Protein AF-A0A3N4HQG4-F1 (afdb_monomer_lite)

Secondary structure (DSSP, 8-state):
----SSTTTTTTS-TTEEPPPGGGSPPGGGEEE--TTT--HHHHHHHHHH--TTEEEEEEEPP-TTS-TTSPPEEEEEETTS-EEEEEEEEETTS-EEEEEEEEE-TTS-B---EE-TTHHHHHHHHHHHHHHTT-SS--PPPPHHHHHHHH--GGGGGG---HHHHHHHHHHHHHTT----SSHHHHHHHHHHHHHHHHTT-EEETTEEE---

Structure (mmCIF, N/CA/C/O backbone):
data_AF-A0A3N4HQG4-F1
#
_entry.id   AF-A0A3N4HQG4-F1
#
loop_
_atom_site.group_PDB
_atom_site.id
_atom_site.type_symbol
_atom_site.label_atom_id
_atom_site.label_alt_id
_atom_site.label_comp_id
_atom_site.label_asym_id
_atom_site.label_entity_id
_atom_site.label_seq_id
_atom_site.pdbx_PDB_ins_code
_atom_site.Cartn_x
_atom_site.Cartn_y
_atom_site.Cartn_z
_atom_site.occupancy
_atom_site.B_iso_or_equiv
_atom_site.auth_seq_id
_atom_site.auth_comp_id
_atom_site.auth_asym_id
_atom_site.auth_atom_id
_atom_site.pdbx_PDB_model_num
ATOM 1 N N . MET A 1 1 ? 11.099 -8.411 31.142 1.00 33.91 1 MET A N 1
ATOM 2 C CA . MET A 1 1 ? 10.292 -9.590 30.760 1.00 33.91 1 MET A CA 1
ATOM 3 C C . MET A 1 1 ? 8.883 -9.115 30.451 1.00 33.91 1 MET A C 1
ATOM 5 O O . MET A 1 1 ? 8.276 -8.556 31.363 1.00 33.91 1 MET A O 1
ATOM 9 N N . PRO A 1 2 ? 8.377 -9.220 29.211 1.00 40.19 2 PRO A N 1
ATOM 10 C CA . PRO A 1 2 ? 7.023 -8.777 28.919 1.00 40.19 2 PRO A CA 1
ATOM 11 C C . PRO A 1 2 ? 6.036 -9.780 29.520 1.00 40.19 2 PRO A C 1
ATOM 13 O O . PRO A 1 2 ? 6.127 -10.983 29.291 1.00 40.19 2 PRO A O 1
ATOM 16 N N . ARG A 1 3 ? 5.145 -9.266 30.370 1.00 39.56 3 ARG A N 1
ATOM 17 C CA . ARG A 1 3 ? 4.086 -10.018 31.040 1.00 39.56 3 ARG A CA 1
ATOM 18 C C . ARG A 1 3 ? 2.907 -10.140 30.079 1.00 39.56 3 ARG A C 1
ATOM 20 O O . ARG A 1 3 ? 2.220 -9.158 29.823 1.00 39.56 3 ARG A O 1
ATOM 27 N N . PHE A 1 4 ? 2.700 -11.346 29.574 1.00 45.28 4 PHE A N 1
ATOM 28 C CA . PHE A 1 4 ? 1.526 -11.758 28.820 1.00 45.28 4 PHE A CA 1
ATOM 29 C C . PHE A 1 4 ? 0.319 -11.818 29.758 1.00 45.28 4 PHE A C 1
ATOM 31 O O . PHE A 1 4 ? 0.213 -12.753 30.548 1.00 45.28 4 PHE A O 1
ATOM 38 N N . ARG A 1 5 ? -0.559 -10.810 29.742 1.00 42.09 5 ARG A N 1
ATOM 39 C CA . ARG A 1 5 ? -1.801 -10.864 30.532 1.00 42.09 5 ARG A CA 1
ATOM 40 C C . ARG A 1 5 ? -3.044 -11.265 29.731 1.00 42.09 5 ARG A C 1
ATOM 42 O O . ARG A 1 5 ? -4.003 -11.660 30.369 1.00 42.09 5 ARG A O 1
ATOM 49 N N . ASP A 1 6 ? -2.965 -11.346 28.396 1.00 52.81 6 ASP A N 1
ATOM 50 C CA . ASP A 1 6 ? -4.102 -11.715 27.523 1.00 52.81 6 ASP A CA 1
ATOM 51 C C . ASP A 1 6 ? -3.758 -12.793 26.473 1.00 52.81 6 ASP A C 1
ATOM 53 O O . ASP A 1 6 ? -4.271 -12.795 25.354 1.00 52.81 6 ASP A O 1
ATOM 57 N N . GLN A 1 7 ? -2.863 -13.729 26.812 1.00 56.09 7 GLN A N 1
ATOM 58 C CA . GLN A 1 7 ? -2.441 -14.798 25.890 1.00 56.09 7 GLN A CA 1
ATOM 59 C C . GLN A 1 7 ? -3.572 -15.770 25.516 1.00 56.09 7 GLN A C 1
ATOM 61 O O . GLN A 1 7 ? -3.536 -16.346 24.436 1.00 56.09 7 GLN A O 1
ATOM 66 N N . HIS A 1 8 ? -4.584 -15.956 26.372 1.00 66.00 8 HIS A N 1
ATOM 67 C CA . HIS A 1 8 ? -5.648 -16.928 26.100 1.00 66.00 8 HIS A CA 1
ATOM 68 C C . HIS A 1 8 ? -6.576 -16.491 24.959 1.00 66.00 8 HIS A C 1
ATOM 70 O O . HIS A 1 8 ? -6.890 -17.311 24.097 1.00 66.00 8 HIS A O 1
ATOM 76 N N . LEU A 1 9 ? -6.957 -15.208 24.913 1.00 75.94 9 LEU A N 1
ATOM 77 C CA . LEU A 1 9 ? -7.868 -14.664 23.894 1.00 75.94 9 LEU A CA 1
ATOM 78 C C . LEU A 1 9 ? -7.256 -14.646 22.489 1.00 75.94 9 LEU A C 1
ATOM 80 O O . LEU A 1 9 ? -7.988 -14.680 21.510 1.00 75.94 9 LEU A O 1
ATOM 84 N N . ASN A 1 10 ? -5.927 -14.607 22.398 1.00 83.31 10 ASN A N 1
ATOM 85 C CA . ASN A 1 10 ? -5.191 -14.511 21.137 1.00 83.31 10 ASN A CA 1
ATOM 86 C C . ASN A 1 10 ? -4.311 -15.746 20.885 1.00 83.31 10 ASN A C 1
ATOM 88 O O . ASN A 1 10 ? -3.333 -15.671 20.148 1.00 83.31 10 ASN A O 1
ATOM 92 N N . SER A 1 11 ? -4.627 -16.877 21.525 1.00 83.50 11 SER A N 1
ATOM 93 C CA . SER A 1 11 ? -3.825 -18.108 21.446 1.00 83.50 11 SER A CA 1
ATOM 94 C C . SER A 1 11 ? -3.840 -18.774 20.065 1.00 83.50 11 SER A C 1
ATOM 96 O O . SER A 1 11 ? -2.987 -19.612 19.785 1.00 83.50 11 SER A O 1
ATOM 98 N N . HIS A 1 12 ? -4.790 -18.398 19.204 1.00 85.06 12 HIS A N 1
ATOM 99 C CA . HIS A 1 12 ? -4.871 -18.820 17.804 1.00 85.06 12 HIS A CA 1
ATOM 100 C C . HIS A 1 12 ? -3.918 -18.061 16.874 1.00 85.06 12 HIS A C 1
ATOM 102 O O . HIS A 1 12 ? -3.717 -18.512 15.751 1.00 85.06 12 HIS A O 1
ATOM 108 N N . LEU A 1 13 ? -3.359 -16.927 17.308 1.00 87.50 13 LEU A N 1
ATOM 109 C CA . LEU A 1 13 ? -2.439 -16.133 16.494 1.00 87.50 13 LEU A CA 1
ATOM 110 C C . LEU A 1 13 ? -1.007 -16.687 16.552 1.00 87.50 13 LEU A C 1
ATOM 112 O O . LEU A 1 13 ? -0.617 -17.282 17.564 1.00 87.50 13 LEU A O 1
ATOM 116 N N . PRO A 1 14 ? -0.188 -16.452 15.509 1.00 86.56 14 PRO A N 1
ATOM 117 C CA . PRO A 1 14 ? 1.220 -16.822 15.525 1.00 86.56 14 PRO A CA 1
ATOM 118 C C . PRO A 1 14 ? 1.957 -16.242 16.749 1.00 86.56 14 PRO A C 1
ATOM 120 O O . PRO A 1 14 ? 1.825 -15.052 17.057 1.00 86.56 14 PRO A O 1
ATOM 123 N N . PRO A 1 15 ? 2.741 -17.065 17.472 1.00 86.06 15 PRO A N 1
ATOM 124 C CA . PRO A 1 15 ? 3.343 -16.674 18.749 1.00 86.06 15 PRO A CA 1
ATOM 125 C C . PRO A 1 15 ? 4.475 -15.648 18.606 1.00 86.06 15 PRO A C 1
ATOM 127 O O . PRO A 1 15 ? 4.915 -15.072 19.600 1.00 86.06 15 PRO A O 1
ATOM 130 N N . ASP A 1 16 ? 4.974 -15.447 17.390 1.00 89.06 16 ASP A N 1
ATOM 131 C CA . ASP A 1 16 ? 6.045 -14.522 17.049 1.00 89.06 16 ASP A CA 1
ATOM 132 C C . ASP A 1 16 ? 5.543 -13.116 16.689 1.00 89.06 16 ASP A C 1
ATOM 134 O O . ASP A 1 16 ? 6.368 -12.235 16.447 1.00 89.06 16 ASP A O 1
ATOM 138 N N . LEU A 1 17 ? 4.230 -12.865 16.687 1.00 88.81 17 LEU A N 1
ATOM 139 C CA . LEU A 1 17 ? 3.679 -11.527 16.469 1.00 88.81 17 LEU A CA 1
ATOM 140 C C . LEU A 1 17 ? 3.878 -10.619 17.687 1.00 88.81 17 LEU A C 1
ATOM 142 O O . LEU A 1 17 ? 3.572 -10.969 18.830 1.00 88.81 17 LEU A O 1
ATOM 146 N N . ILE A 1 18 ? 4.319 -9.389 17.430 1.00 89.50 18 ILE A N 1
ATOM 147 C CA . ILE A 1 18 ? 4.347 -8.316 18.421 1.00 89.50 18 ILE A CA 1
ATOM 148 C C . ILE A 1 18 ? 2.969 -7.652 18.428 1.00 89.50 18 ILE A C 1
ATOM 150 O O . ILE A 1 18 ? 2.661 -6.805 17.592 1.00 89.50 18 ILE A O 1
ATOM 154 N N . LEU A 1 19 ? 2.125 -8.049 19.380 1.00 89.75 19 LEU A N 1
ATOM 155 C CA . LEU A 1 19 ? 0.787 -7.482 19.546 1.00 89.75 19 LEU A CA 1
ATOM 156 C C . LEU A 1 19 ? 0.823 -6.142 20.303 1.00 89.75 19 LEU A C 1
ATOM 158 O O . LEU A 1 19 ? 1.629 -5.975 21.230 1.00 89.75 19 LEU A O 1
ATOM 162 N N . PRO A 1 20 ? -0.076 -5.194 19.976 1.00 88.31 20 PRO A N 1
ATOM 163 C CA . PRO A 1 20 ? -0.276 -4.024 20.813 1.00 88.31 20 PRO A CA 1
ATOM 164 C C . PRO A 1 20 ? -0.817 -4.454 22.179 1.00 88.31 20 PRO A C 1
ATOM 166 O O . PRO A 1 20 ? -1.664 -5.337 22.301 1.00 88.31 20 PRO A O 1
ATOM 169 N N . THR A 1 21 ? -0.337 -3.795 23.226 1.00 84.44 21 THR A N 1
ATOM 170 C CA . THR A 1 21 ? -0.870 -3.959 24.582 1.00 84.44 21 THR A CA 1
ATOM 171 C C . THR A 1 21 ? -1.896 -2.871 24.865 1.00 84.44 21 THR A C 1
ATOM 173 O O . THR A 1 21 ? -1.597 -1.701 24.622 1.00 84.44 21 THR A O 1
ATOM 176 N N . ASP A 1 22 ? -3.029 -3.213 25.479 1.00 82.75 22 ASP A N 1
ATOM 177 C CA . ASP A 1 22 ? -4.108 -2.268 25.809 1.00 82.75 22 ASP A CA 1
ATOM 178 C C . ASP A 1 22 ? -3.630 -1.023 26.569 1.00 82.75 22 ASP A C 1
ATOM 180 O O . ASP A 1 22 ? -4.029 0.094 26.254 1.00 82.75 22 ASP A O 1
ATOM 184 N N . ALA A 1 23 ? -2.692 -1.188 27.509 1.00 81.25 23 ALA A N 1
ATOM 185 C CA . ALA A 1 2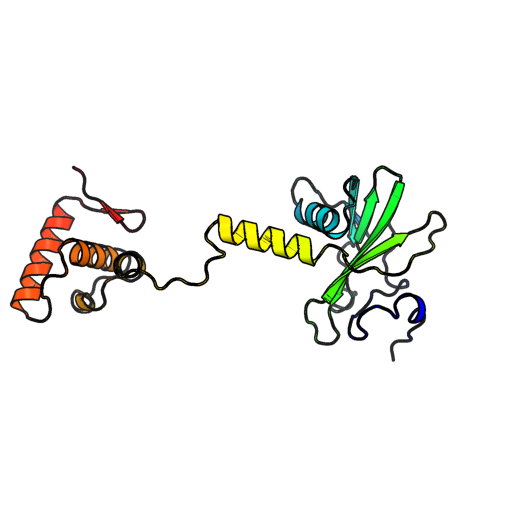3 ? -2.110 -0.087 28.287 1.00 81.25 23 ALA A CA 1
ATOM 186 C C . ALA A 1 23 ? -1.376 0.968 27.442 1.00 81.25 23 ALA A C 1
ATOM 188 O O . ALA A 1 23 ? -1.049 2.045 27.940 1.00 81.25 23 ALA A O 1
ATOM 189 N N . LYS A 1 24 ? -1.066 0.644 26.188 1.00 81.75 24 LYS A N 1
ATOM 190 C CA . LYS A 1 24 ? -0.355 1.527 25.275 1.00 81.75 24 LYS A CA 1
ATOM 191 C C . LYS A 1 24 ? -1.189 1.959 24.079 1.00 81.75 24 LYS A C 1
ATOM 193 O O . LYS A 1 24 ? -0.681 2.695 23.235 1.00 81.75 24 LYS A O 1
ATOM 198 N N . ILE A 1 25 ? -2.449 1.540 23.999 1.00 86.06 25 ILE A N 1
ATOM 199 C CA . ILE A 1 25 ? -3.386 2.087 23.025 1.00 86.06 25 ILE A CA 1
ATOM 200 C C . ILE A 1 25 ? -3.718 3.516 23.470 1.00 86.06 25 ILE A C 1
ATOM 202 O O . ILE A 1 25 ? -4.103 3.721 24.625 1.00 86.06 25 ILE A O 1
ATOM 206 N N . PRO A 1 26 ? -3.510 4.525 22.608 1.00 85.06 26 PRO A N 1
ATOM 207 C CA . PRO A 1 26 ? -3.704 5.908 23.004 1.00 85.06 26 PRO A CA 1
ATOM 208 C C . PRO A 1 26 ? -5.181 6.201 23.315 1.00 85.06 26 PRO A C 1
ATOM 210 O O . PRO A 1 26 ? -6.073 5.534 22.786 1.00 85.06 26 PRO A O 1
ATOM 213 N N . PRO A 1 27 ? -5.475 7.213 24.150 1.00 87.19 27 PRO A N 1
ATOM 214 C CA . PRO A 1 27 ? -6.837 7.711 24.316 1.00 87.19 27 PRO A CA 1
ATOM 215 C C . PRO A 1 27 ? -7.335 8.385 23.028 1.00 87.19 27 PRO A C 1
ATOM 217 O O . PRO A 1 27 ? -6.534 8.872 22.231 1.00 87.19 27 PRO A O 1
ATOM 220 N N . LEU A 1 28 ? -8.659 8.504 22.862 1.00 87.06 28 LEU A N 1
ATOM 221 C CA . LEU A 1 28 ? -9.297 9.105 21.674 1.00 87.06 28 LEU A CA 1
ATOM 222 C C . LEU A 1 28 ? -8.761 10.499 21.304 1.00 87.06 28 LEU A C 1
ATOM 224 O O . LEU A 1 28 ? -8.665 10.837 20.129 1.00 87.06 28 LEU A O 1
ATOM 228 N N . THR A 1 29 ? -8.358 11.303 22.291 1.00 89.38 29 THR A N 1
ATOM 229 C CA . THR A 1 29 ? -7.796 12.650 22.080 1.00 89.38 29 THR A CA 1
ATOM 230 C C . THR A 1 29 ? -6.442 12.657 21.370 1.00 89.38 29 THR A C 1
ATOM 232 O O . THR A 1 29 ? -5.993 13.706 20.916 1.00 89.38 29 THR A O 1
ATOM 235 N N . GLN A 1 30 ? -5.781 11.503 21.277 1.00 92.00 30 GLN A N 1
ATOM 236 C CA . GLN A 1 30 ? -4.496 11.321 20.605 1.00 92.00 30 GLN A CA 1
ATOM 237 C C . GLN A 1 30 ? -4.646 10.667 19.230 1.00 92.00 30 GLN A C 1
ATOM 239 O O . GLN A 1 30 ? -3.684 10.117 18.698 1.00 92.00 30 GLN A O 1
ATOM 244 N N . TYR A 1 31 ? -5.835 10.745 18.642 1.00 95.00 31 TYR A N 1
ATOM 245 C CA . TYR A 1 31 ? -6.079 10.324 17.275 1.00 95.00 31 TYR A CA 1
ATOM 246 C C . TYR A 1 31 ? -6.345 11.512 16.357 1.00 95.00 31 TYR A C 1
ATOM 248 O O . TYR A 1 31 ? -6.828 12.565 16.772 1.00 95.00 31 TYR A O 1
ATOM 256 N N . ARG A 1 32 ? -6.059 11.312 15.072 1.00 94.94 32 ARG A N 1
ATOM 257 C CA . ARG A 1 32 ? -6.438 12.209 13.983 1.00 94.94 32 ARG A CA 1
ATOM 258 C C . ARG A 1 32 ? -7.255 11.454 12.946 1.00 94.94 32 ARG A C 1
ATOM 260 O O . ARG A 1 32 ? -6.949 10.306 12.629 1.00 94.94 32 ARG A O 1
ATOM 267 N N . THR A 1 33 ? -8.244 12.117 12.366 1.00 95.44 33 THR A N 1
ATOM 268 C CA . THR A 1 33 ? -8.997 11.563 11.241 1.00 95.44 33 THR A CA 1
ATOM 269 C C . THR A 1 33 ? -8.115 11.471 10.001 1.00 95.44 33 THR A C 1
ATOM 271 O O . THR A 1 33 ? -7.476 12.451 9.611 1.00 95.44 33 THR A O 1
ATOM 274 N N . LEU A 1 34 ? -8.077 10.297 9.371 1.00 92.94 34 LEU A N 1
ATOM 275 C CA . LEU A 1 34 ? -7.478 10.132 8.053 1.00 92.94 34 LEU A CA 1
ATOM 276 C C . LEU A 1 34 ? -8.402 10.724 6.989 1.00 92.94 34 LEU A C 1
ATOM 278 O O . LEU A 1 34 ? -9.605 10.466 6.974 1.00 92.94 34 LEU A O 1
ATOM 282 N N . ASN A 1 35 ? -7.832 11.505 6.071 1.00 91.94 35 ASN A N 1
ATOM 283 C CA . ASN A 1 35 ? -8.567 11.980 4.908 1.00 91.94 35 ASN A CA 1
ATOM 284 C C . ASN A 1 35 ? -8.629 10.863 3.855 1.00 91.94 35 ASN A C 1
ATOM 286 O O . ASN A 1 35 ? -7.691 10.672 3.079 1.00 91.94 35 ASN A O 1
ATOM 290 N N . LEU A 1 36 ? -9.754 10.148 3.838 1.00 88.25 36 LEU A N 1
ATOM 291 C CA . LEU A 1 36 ? -9.988 9.002 2.955 1.00 88.25 36 LEU A CA 1
ATOM 292 C C . LEU A 1 36 ? -10.202 9.397 1.486 1.00 88.25 36 LEU A C 1
ATOM 294 O O . LEU A 1 36 ? -10.135 8.535 0.620 1.00 88.25 36 LEU A O 1
ATOM 298 N N . GLN A 1 37 ? -10.427 10.682 1.184 1.00 87.25 37 GLN A N 1
ATOM 299 C CA . GLN A 1 37 ? -10.484 11.160 -0.203 1.00 87.25 37 GLN A CA 1
ATOM 300 C C . GLN A 1 37 ? -9.083 11.246 -0.814 1.00 87.25 37 GLN A C 1
ATOM 302 O O . GLN A 1 37 ? -8.889 10.910 -1.976 1.00 87.25 37 GLN A O 1
ATOM 307 N N . THR A 1 38 ? -8.102 11.691 -0.026 1.00 86.75 38 THR A N 1
ATOM 308 C CA . THR A 1 38 ? -6.706 11.832 -0.473 1.00 86.75 38 THR A CA 1
ATOM 309 C C . THR A 1 38 ? -5.862 10.587 -0.220 1.00 86.75 38 THR A C 1
ATOM 311 O O . THR A 1 38 ? -4.795 10.451 -0.805 1.00 86.75 38 THR A O 1
ATOM 314 N N . ASN A 1 39 ? -6.303 9.705 0.678 1.00 85.81 39 ASN A N 1
ATOM 315 C CA . ASN A 1 39 ? -5.622 8.458 1.008 1.00 85.81 39 ASN A CA 1
ATOM 316 C C . ASN A 1 39 ? -6.657 7.330 1.189 1.00 85.81 39 ASN A C 1
ATOM 318 O O . ASN A 1 39 ? -7.021 7.008 2.325 1.00 85.81 39 ASN A O 1
ATOM 322 N N . PRO A 1 40 ? -7.190 6.781 0.082 1.00 87.38 40 PRO A N 1
ATOM 323 C CA . PRO A 1 40 ? -8.237 5.765 0.127 1.00 87.38 40 PRO A CA 1
ATOM 324 C C . PRO A 1 40 ? -7.710 4.370 0.486 1.00 87.38 40 PRO A C 1
ATOM 326 O O . PRO A 1 40 ? -8.502 3.516 0.884 1.00 87.38 40 PRO A O 1
ATOM 329 N N . ASP A 1 41 ? -6.400 4.129 0.365 1.00 86.69 41 ASP A N 1
ATOM 330 C CA . ASP A 1 41 ? -5.818 2.787 0.463 1.00 86.69 41 ASP A CA 1
ATOM 331 C C . ASP A 1 41 ? -6.113 2.080 1.796 1.00 86.69 41 ASP A C 1
ATOM 333 O O . ASP A 1 41 ? -6.560 0.936 1.742 1.00 86.69 41 ASP A O 1
ATOM 337 N N . PRO A 1 42 ? -5.984 2.716 2.984 1.00 88.12 42 PRO A N 1
ATOM 338 C CA . PRO A 1 42 ? -6.311 2.054 4.245 1.00 88.12 42 PRO A CA 1
ATOM 339 C C . PRO A 1 42 ? -7.765 1.589 4.302 1.00 88.12 42 PRO A C 1
ATOM 341 O O . PRO A 1 42 ? -8.041 0.487 4.767 1.00 88.12 42 PRO A O 1
ATOM 344 N N . LYS A 1 43 ? -8.696 2.412 3.800 1.00 92.38 43 LYS A N 1
ATOM 345 C CA . LYS A 1 43 ? -10.118 2.065 3.765 1.00 92.38 43 LYS A CA 1
ATOM 346 C C . LYS A 1 43 ? -10.362 0.890 2.823 1.00 92.38 43 LYS A C 1
ATOM 348 O O . LYS A 1 43 ? -10.935 -0.098 3.268 1.00 92.38 43 LYS A O 1
ATOM 353 N N . ARG A 1 44 ? -9.873 0.971 1.579 1.00 90.31 44 ARG A N 1
ATOM 354 C CA . ARG A 1 44 ? -10.015 -0.108 0.587 1.00 90.31 44 ARG A CA 1
ATOM 355 C C . ARG A 1 44 ? -9.480 -1.429 1.135 1.00 90.31 44 ARG A C 1
ATOM 357 O O . ARG A 1 44 ? -10.142 -2.450 1.026 1.00 90.31 44 ARG A O 1
ATOM 364 N N . PHE A 1 45 ? -8.304 -1.392 1.753 1.00 88.44 45 PHE A N 1
ATOM 365 C CA . PHE A 1 45 ? -7.641 -2.581 2.272 1.00 88.44 45 PHE A CA 1
ATOM 366 C C . PHE A 1 45 ? -8.440 -3.258 3.397 1.00 88.44 45 PHE A C 1
ATOM 368 O O . PHE A 1 45 ? -8.619 -4.472 3.389 1.00 88.44 45 PHE A O 1
ATOM 375 N N . ILE A 1 46 ? -8.977 -2.480 4.344 1.00 91.69 46 ILE A N 1
ATOM 376 C CA . ILE A 1 46 ? -9.820 -3.018 5.424 1.00 91.69 46 ILE A CA 1
ATOM 377 C C . ILE A 1 46 ? -11.154 -3.547 4.872 1.00 91.69 46 ILE A C 1
ATOM 379 O O . ILE A 1 46 ? -11.606 -4.618 5.283 1.00 91.69 46 ILE A O 1
ATOM 383 N N . GLU A 1 47 ? -11.777 -2.818 3.940 1.00 92.50 47 GLU A N 1
ATOM 384 C CA . GLU A 1 47 ? -13.010 -3.243 3.264 1.00 92.50 47 GLU A CA 1
ATOM 385 C C . GLU A 1 47 ? -12.820 -4.584 2.551 1.00 92.50 47 GLU A C 1
ATOM 387 O O . GLU A 1 47 ? -13.661 -5.467 2.681 1.00 92.50 47 GLU A O 1
ATOM 392 N N . GLU A 1 48 ? -11.703 -4.777 1.852 1.00 89.50 48 GLU A N 1
ATOM 393 C CA . GLU A 1 48 ? -11.418 -6.019 1.131 1.00 89.50 48 GLU A CA 1
ATOM 394 C C . GLU A 1 48 ? -11.065 -7.180 2.070 1.00 89.50 48 GLU A C 1
ATOM 396 O O . GLU A 1 48 ? -11.557 -8.287 1.871 1.00 89.50 48 GLU A O 1
ATOM 401 N N . LEU A 1 49 ? -10.272 -6.949 3.122 1.00 89.94 49 LEU A N 1
ATOM 402 C CA . LEU A 1 49 ? -9.842 -8.028 4.019 1.00 89.94 49 LEU A CA 1
ATOM 403 C C . LEU A 1 49 ? -10.932 -8.547 4.962 1.00 89.94 49 LEU A C 1
ATOM 405 O O . LEU A 1 49 ? -10.893 -9.727 5.318 1.00 89.94 49 LEU A O 1
ATOM 409 N N . TRP A 1 50 ? -11.869 -7.693 5.389 1.00 93.06 50 TRP A N 1
ATOM 410 C CA . TRP A 1 50 ? -12.912 -8.048 6.366 1.00 93.06 50 TRP A CA 1
ATOM 411 C C . TRP A 1 50 ? -14.347 -7.822 5.873 1.00 93.06 50 TRP A C 1
ATOM 413 O O . TRP A 1 50 ? -15.286 -8.088 6.621 1.00 93.06 50 TRP A O 1
ATOM 423 N N . HIS A 1 51 ? -14.551 -7.343 4.642 1.00 91.44 51 HIS A N 1
ATOM 424 C CA . HIS A 1 51 ? -15.876 -7.032 4.077 1.00 91.44 51 HIS A CA 1
ATOM 425 C C . HIS A 1 51 ? -16.700 -6.016 4.892 1.00 91.44 51 HIS A C 1
ATOM 427 O O . HIS A 1 51 ? -17.933 -6.004 4.843 1.00 91.44 51 HIS A O 1
ATOM 433 N N . ILE A 1 52 ? -16.028 -5.113 5.611 1.00 91.88 52 ILE A N 1
ATOM 434 C CA . ILE A 1 52 ? -16.661 -4.030 6.377 1.00 91.88 52 ILE A CA 1
ATOM 435 C C . ILE A 1 52 ? -16.869 -2.832 5.450 1.00 91.88 52 ILE A C 1
ATOM 437 O O . ILE A 1 52 ? -16.107 -1.878 5.481 1.00 91.88 52 ILE A O 1
ATOM 441 N N . ASN A 1 53 ? -17.891 -2.891 4.598 1.00 92.31 53 ASN A N 1
ATOM 442 C CA . ASN A 1 53 ? -18.108 -1.918 3.512 1.00 92.31 53 ASN A CA 1
ATOM 443 C C . ASN A 1 53 ? -18.756 -0.588 3.946 1.00 92.31 53 ASN A C 1
ATOM 445 O O . ASN A 1 53 ? -19.087 0.256 3.113 1.00 92.31 53 ASN A O 1
ATOM 449 N N . ASP A 1 54 ? -18.996 -0.399 5.242 1.00 94.31 54 ASP A N 1
ATOM 450 C CA . ASP A 1 54 ? -19.713 0.753 5.785 1.00 94.31 54 ASP A CA 1
ATOM 451 C C . ASP A 1 54 ? -18.819 1.658 6.655 1.00 94.31 54 ASP A C 1
ATOM 453 O O . ASP A 1 54 ? -19.296 2.392 7.527 1.00 94.31 54 ASP A O 1
ATOM 457 N N . ILE A 1 55 ? -17.505 1.643 6.396 1.00 95.44 55 ILE A N 1
ATOM 458 C CA . ILE A 1 55 ? -16.526 2.499 7.078 1.00 95.44 55 ILE A CA 1
ATOM 459 C C . ILE A 1 55 ? -16.802 3.971 6.765 1.00 95.44 55 ILE A C 1
ATOM 461 O O . ILE A 1 55 ? -16.704 4.430 5.619 1.00 95.44 55 ILE A O 1
ATOM 465 N N . THR A 1 56 ? -17.072 4.735 7.822 1.00 94.44 56 THR A N 1
ATOM 466 C CA . THR A 1 56 ? -17.294 6.185 7.758 1.00 94.44 56 THR A CA 1
ATOM 467 C C . THR A 1 56 ? -16.022 6.963 8.059 1.00 94.44 56 THR A C 1
ATOM 469 O O . THR A 1 56 ? -15.732 7.953 7.393 1.00 94.44 56 THR A O 1
ATOM 472 N N . THR A 1 57 ? -15.252 6.515 9.053 1.00 95.50 57 THR A N 1
ATOM 473 C CA . THR A 1 57 ? -14.072 7.227 9.547 1.00 95.50 57 THR A CA 1
ATOM 474 C C . THR A 1 57 ? -12.993 6.234 9.945 1.00 95.50 57 THR A C 1
ATOM 476 O O . THR A 1 57 ? -13.283 5.236 10.602 1.00 95.50 57 THR A O 1
ATOM 479 N N . ILE A 1 58 ? -11.744 6.546 9.599 1.00 96.38 58 ILE A N 1
ATOM 480 C CA . ILE A 1 58 ? -10.565 5.882 10.157 1.00 96.38 58 ILE A CA 1
ATOM 481 C C . ILE A 1 58 ? -9.760 6.927 10.918 1.00 96.38 58 ILE A C 1
ATOM 483 O O . ILE A 1 58 ? -9.424 7.988 10.386 1.00 96.38 58 ILE A O 1
ATOM 487 N N . LEU A 1 59 ? -9.459 6.625 12.171 1.00 96.06 59 LEU A N 1
ATOM 488 C CA . LEU A 1 59 ? -8.642 7.436 13.047 1.00 96.06 59 LEU A CA 1
ATOM 489 C C . LEU A 1 59 ? -7.256 6.801 13.167 1.00 96.06 59 LEU A C 1
ATOM 491 O O . LEU A 1 59 ? -7.123 5.650 13.577 1.00 96.06 59 LEU A O 1
ATOM 495 N N . ALA A 1 60 ? -6.219 7.566 12.844 1.00 93.88 60 ALA A N 1
ATOM 496 C CA . ALA A 1 60 ? -4.831 7.165 13.037 1.00 93.88 60 ALA A CA 1
ATOM 497 C C . ALA A 1 60 ? -4.270 7.773 14.327 1.00 93.88 60 ALA A C 1
ATOM 499 O O . ALA A 1 60 ? -4.575 8.935 14.624 1.00 93.88 60 ALA A O 1
ATOM 500 N N . PRO A 1 61 ? -3.425 7.047 15.076 1.00 92.50 61 PRO A N 1
ATOM 501 C CA . PRO A 1 61 ? -2.770 7.613 16.243 1.00 92.50 61 PRO A CA 1
ATOM 502 C C . PRO A 1 61 ? -1.853 8.769 15.817 1.00 92.50 61 PRO A C 1
ATOM 504 O O . PRO A 1 61 ? -1.210 8.744 14.763 1.00 92.50 61 PRO A O 1
ATOM 507 N N . ILE A 1 62 ? -1.809 9.826 16.625 1.00 90.62 62 ILE A N 1
ATOM 508 C CA . ILE A 1 62 ? -0.885 10.940 16.421 1.00 90.62 62 ILE A CA 1
ATOM 509 C C . ILE A 1 62 ? 0.532 10.433 16.734 1.00 90.62 62 ILE A C 1
ATOM 511 O O . ILE A 1 62 ? 0.745 9.888 17.821 1.00 90.62 62 ILE A O 1
ATOM 515 N N . PRO A 1 63 ? 1.516 10.619 15.831 1.00 82.19 63 PRO A N 1
ATOM 516 C CA . PRO A 1 63 ? 2.869 10.117 16.040 1.00 82.19 63 PRO A CA 1
ATOM 517 C C . PRO A 1 63 ? 3.468 10.597 17.367 1.00 82.19 63 PRO A C 1
ATOM 519 O O . PRO A 1 63 ? 3.623 11.798 17.601 1.00 82.19 63 PRO A O 1
ATOM 522 N N . ASN A 1 64 ? 3.849 9.653 18.228 1.00 77.88 64 ASN A N 1
ATOM 523 C CA . ASN A 1 64 ? 4.489 9.935 19.508 1.00 77.88 64 ASN A CA 1
ATOM 524 C C . ASN A 1 64 ? 5.951 9.476 19.476 1.00 77.88 64 ASN A C 1
ATOM 526 O O . ASN A 1 64 ? 6.236 8.283 19.449 1.00 77.88 64 ASN A O 1
ATOM 530 N N . ARG A 1 65 ? 6.891 10.427 19.565 1.00 71.38 65 ARG A N 1
ATOM 531 C CA . ARG A 1 65 ? 8.345 10.160 19.546 1.00 71.38 65 ARG A CA 1
ATOM 532 C C . ARG A 1 65 ? 8.841 9.262 20.690 1.00 71.38 65 ARG A C 1
ATOM 534 O O . ARG A 1 65 ? 9.987 8.833 20.654 1.00 71.38 65 ARG A O 1
ATOM 541 N N . ARG A 1 66 ? 8.025 9.024 21.723 1.00 73.81 66 ARG A N 1
ATOM 542 C CA . ARG A 1 66 ? 8.364 8.161 22.867 1.00 73.81 66 ARG A CA 1
ATOM 543 C C . ARG A 1 66 ? 7.888 6.715 22.712 1.00 73.81 66 ARG A C 1
ATOM 545 O O . ARG A 1 66 ? 8.173 5.908 23.594 1.00 73.81 66 ARG A O 1
ATOM 552 N N . ARG A 1 67 ? 7.138 6.387 21.655 1.00 71.62 67 ARG A N 1
ATOM 553 C CA . ARG A 1 67 ? 6.673 5.015 21.415 1.00 71.62 67 ARG A CA 1
ATOM 554 C C . ARG A 1 67 ? 7.832 4.149 20.921 1.00 71.62 67 ARG A C 1
ATOM 556 O O . ARG A 1 67 ? 8.722 4.633 20.225 1.00 71.62 67 ARG A O 1
ATOM 563 N N . SER A 1 68 ? 7.833 2.877 21.313 1.00 76.88 68 SER A N 1
ATOM 564 C CA . SER A 1 68 ? 8.802 1.909 20.793 1.00 76.88 68 SER A CA 1
ATOM 565 C C . SER A 1 68 ? 8.591 1.757 19.284 1.00 76.88 68 SER A C 1
ATOM 567 O O . SER A 1 68 ? 7.442 1.590 18.880 1.00 76.88 68 SER A O 1
ATOM 569 N N . PRO A 1 69 ? 9.649 1.754 18.453 1.00 73.00 69 PRO A N 1
ATOM 570 C CA . PRO A 1 69 ? 9.505 1.578 17.003 1.00 73.00 69 PRO A CA 1
ATOM 571 C C . PRO A 1 69 ? 8.928 0.206 16.623 1.00 73.00 69 PRO A C 1
ATOM 573 O O . PRO A 1 69 ? 8.430 0.028 15.521 1.00 73.00 69 PRO A O 1
ATOM 576 N N . TYR A 1 70 ? 8.998 -0.760 17.538 1.00 76.62 70 TYR A N 1
ATOM 577 C CA . TYR A 1 70 ? 8.501 -2.124 17.347 1.00 76.62 70 TYR A CA 1
ATOM 578 C C . TYR A 1 70 ? 7.057 -2.312 17.801 1.00 76.62 70 TYR A C 1
ATOM 580 O O . TYR A 1 70 ? 6.514 -3.403 17.691 1.00 76.62 70 TYR A O 1
ATOM 588 N N . GLU A 1 71 ? 6.465 -1.290 18.411 1.00 81.44 71 GLU A N 1
ATOM 589 C CA . GLU A 1 71 ? 5.102 -1.379 18.897 1.00 81.44 71 GLU A CA 1
ATOM 590 C C . GLU A 1 71 ? 4.145 -0.965 17.786 1.00 81.44 71 GLU A C 1
ATOM 592 O O . GLU A 1 71 ? 4.246 0.166 17.304 1.00 81.44 71 GLU A O 1
ATOM 597 N N . PRO A 1 72 ? 3.235 -1.855 17.372 1.00 88.56 72 PRO A N 1
ATOM 598 C CA . PRO A 1 72 ? 2.394 -1.571 16.232 1.00 88.56 72 PRO A CA 1
ATOM 599 C C . PRO A 1 72 ? 1.373 -0.486 16.581 1.00 88.56 72 PRO A C 1
ATOM 601 O O . PRO A 1 72 ? 0.833 -0.412 17.692 1.00 88.56 72 PRO A O 1
ATOM 604 N N . ASP A 1 73 ? 1.108 0.377 15.607 1.00 90.81 73 ASP A N 1
ATOM 605 C CA . ASP A 1 73 ? 0.075 1.390 15.733 1.00 90.81 73 ASP A CA 1
ATOM 606 C C . ASP A 1 73 ? -1.311 0.742 15.682 1.00 90.81 73 ASP A C 1
ATOM 608 O O . ASP A 1 73 ? -1.565 -0.176 14.900 1.00 90.81 73 ASP A O 1
ATOM 612 N N . VAL A 1 74 ? -2.214 1.243 16.524 1.00 93.75 74 VAL A N 1
ATOM 613 C CA . VAL A 1 74 ? -3.620 0.837 16.543 1.00 93.75 74 VAL A CA 1
ATOM 614 C C . VAL A 1 74 ? -4.437 1.989 15.992 1.00 93.75 74 VAL A C 1
ATOM 616 O O . VAL A 1 74 ? -4.347 3.108 16.492 1.00 93.75 74 VAL A O 1
ATOM 619 N N . TYR A 1 75 ? -5.198 1.706 14.948 1.00 95.00 75 TYR A N 1
ATOM 620 C CA . TYR A 1 75 ? -6.137 2.601 14.294 1.00 95.00 75 TYR A CA 1
ATOM 621 C C . TYR A 1 75 ? -7.538 2.307 14.818 1.00 95.00 75 TYR A C 1
ATOM 623 O O . TYR A 1 75 ? -7.842 1.162 15.147 1.00 95.00 75 TYR A O 1
ATOM 631 N N . LEU A 1 76 ? -8.400 3.319 14.849 1.00 95.88 76 LEU A N 1
ATOM 632 C CA . LEU A 1 76 ? -9.818 3.123 15.145 1.00 95.88 76 LEU A CA 1
ATOM 633 C C . LEU A 1 76 ? -10.634 3.282 13.876 1.00 95.88 76 LEU A C 1
ATOM 635 O O . LEU A 1 76 ? -10.418 4.207 13.096 1.00 95.88 76 LEU A O 1
ATOM 639 N N . ILE A 1 77 ? -11.589 2.390 13.684 1.00 96.75 77 ILE A N 1
ATOM 640 C CA . ILE A 1 77 ? -12.483 2.379 12.537 1.00 96.75 77 ILE A CA 1
ATOM 641 C C . ILE A 1 77 ? -13.895 2.556 13.066 1.00 96.75 77 ILE A C 1
ATOM 643 O O . ILE A 1 77 ? -14.350 1.779 13.903 1.00 96.75 77 ILE A O 1
ATOM 647 N N . HIS A 1 78 ? -14.594 3.563 12.557 1.00 95.94 78 HIS A N 1
ATOM 648 C CA . HIS A 1 78 ? -16.000 3.785 12.858 1.00 95.94 78 HIS A CA 1
ATOM 649 C C . HIS A 1 78 ? -16.855 3.469 11.640 1.00 95.94 78 HIS A C 1
ATOM 651 O O . HIS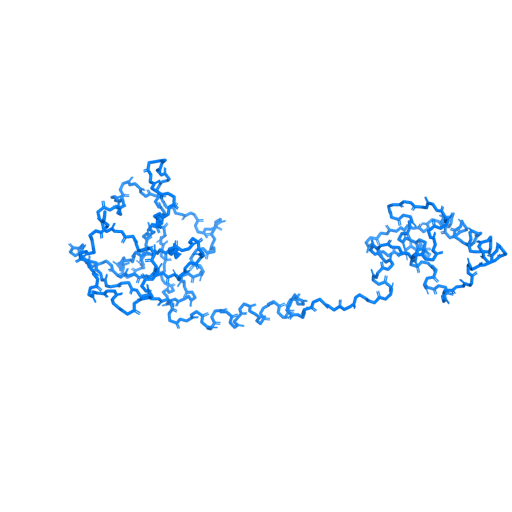 A 1 78 ? -16.613 3.959 10.531 1.00 95.94 78 HIS A O 1
ATOM 657 N N . THR A 1 79 ? -17.891 2.682 11.874 1.00 95.88 79 THR A N 1
ATOM 658 C CA . THR A 1 79 ? -18.845 2.242 10.856 1.00 95.88 79 THR A CA 1
ATOM 659 C C . THR A 1 79 ? -20.158 3.009 10.945 1.00 95.88 79 THR A C 1
ATOM 661 O O . THR A 1 79 ? -20.444 3.685 11.939 1.00 95.88 79 THR A O 1
ATOM 664 N N . SER A 1 80 ? -20.974 2.915 9.899 1.00 94.75 80 SER A N 1
ATOM 665 C CA . SER A 1 80 ? -22.286 3.565 9.846 1.00 94.75 80 SER A CA 1
ATOM 666 C C . SER A 1 80 ? -23.265 2.992 10.879 1.00 94.75 80 SER A C 1
ATOM 668 O O . SER A 1 80 ? -24.110 3.718 11.410 1.00 94.75 80 SER A O 1
ATOM 670 N N . HIS A 1 81 ? -23.088 1.720 11.248 1.00 91.75 81 HIS A N 1
ATOM 671 C CA . HIS A 1 81 ? -23.873 1.023 12.267 1.00 91.75 81 HIS A CA 1
ATOM 672 C C . HIS A 1 81 ? -23.441 1.319 13.712 1.00 91.75 81 HIS A C 1
ATOM 674 O O . HIS A 1 81 ? -23.940 0.690 14.642 1.00 91.75 81 HIS A O 1
ATOM 680 N N . ARG A 1 82 ? -22.564 2.311 13.925 1.00 89.19 82 ARG A N 1
ATOM 681 C CA . ARG A 1 82 ? -21.996 2.685 15.235 1.00 89.19 82 ARG A CA 1
ATOM 682 C C . ARG A 1 82 ? -21.121 1.603 15.876 1.00 89.19 82 ARG A C 1
ATOM 684 O O . ARG A 1 82 ? -20.795 1.719 17.055 1.00 89.19 82 ARG A O 1
ATOM 691 N N . THR A 1 83 ? -20.686 0.606 15.110 1.00 94.69 83 THR A N 1
ATOM 692 C CA . THR A 1 83 ? -19.662 -0.344 15.553 1.00 94.69 83 THR A CA 1
ATOM 693 C C . THR A 1 83 ? -18.288 0.304 15.440 1.00 94.69 83 THR A C 1
ATOM 695 O O . THR A 1 83 ? -17.991 0.989 14.450 1.00 94.69 83 THR A O 1
ATOM 698 N N . THR A 1 84 ? -17.458 0.093 16.460 1.00 95.88 84 THR A N 1
ATOM 699 C CA . THR A 1 84 ? -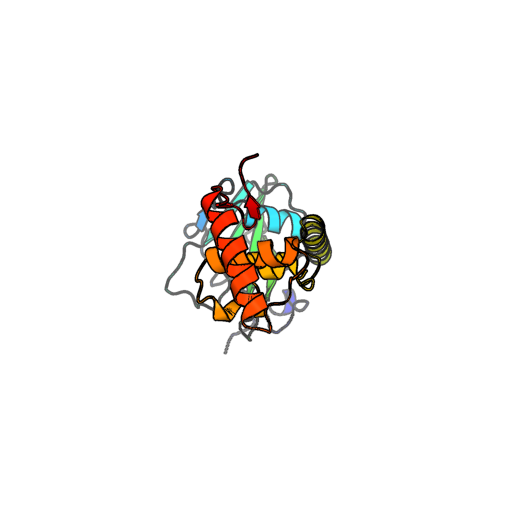16.067 0.545 16.479 1.00 95.88 84 THR A CA 1
ATOM 700 C C . THR A 1 84 ? -15.148 -0.659 16.432 1.00 95.88 84 THR A C 1
ATOM 702 O O . THR A 1 84 ? -15.311 -1.596 17.208 1.00 95.88 84 THR A O 1
ATOM 705 N N . TYR A 1 85 ? -14.161 -0.608 15.546 1.00 96.69 85 TYR A N 1
ATOM 706 C CA . TYR A 1 85 ? -13.103 -1.603 15.484 1.00 96.69 85 TYR A CA 1
ATOM 707 C C . TYR A 1 85 ? -11.754 -0.966 15.787 1.00 96.69 85 TYR A C 1
ATOM 709 O O . TYR A 1 85 ? -11.506 0.191 15.445 1.00 96.69 85 TYR A O 1
ATOM 717 N N . GLU A 1 86 ? -10.874 -1.742 16.398 1.00 96.00 86 GLU A N 1
ATOM 718 C CA . GLU A 1 86 ? -9.445 -1.472 16.430 1.00 96.00 86 GLU A CA 1
ATOM 719 C C . GLU A 1 86 ? -8.771 -2.287 15.329 1.00 96.00 86 GLU A C 1
ATOM 721 O O . GLU A 1 86 ? -9.047 -3.475 15.176 1.00 96.00 86 GLU A O 1
ATOM 726 N N . TYR A 1 87 ? -7.882 -1.649 14.574 1.00 95.44 87 TYR A N 1
ATOM 727 C CA . TYR A 1 87 ? -7.109 -2.260 13.496 1.00 95.44 87 TYR A CA 1
ATOM 728 C C . TYR A 1 87 ? -5.621 -2.035 13.715 1.00 95.44 87 TYR A C 1
ATOM 730 O O . TYR A 1 87 ? -5.214 -0.957 14.147 1.00 95.44 87 TYR A O 1
ATOM 738 N N . THR A 1 88 ? -4.793 -3.021 13.395 1.00 93.06 88 THR A N 1
ATOM 739 C CA . THR A 1 88 ? -3.342 -2.893 13.510 1.00 93.06 88 THR A CA 1
ATOM 740 C C . THR A 1 88 ? -2.611 -3.719 12.455 1.00 93.06 88 THR A C 1
ATOM 742 O O . THR A 1 88 ? -3.095 -4.761 12.013 1.00 93.06 88 THR A O 1
ATOM 745 N N . CYS A 1 89 ? -1.431 -3.244 12.060 1.00 90.38 89 CYS A N 1
ATOM 746 C CA . CYS A 1 89 ? -0.483 -3.995 11.243 1.00 90.38 89 CYS A CA 1
ATOM 747 C C . CYS A 1 89 ? 0.666 -4.419 12.154 1.00 90.38 89 CYS A C 1
ATOM 749 O O . CYS A 1 89 ? 1.474 -3.579 12.562 1.00 90.38 89 CYS A O 1
ATOM 751 N N . CYS A 1 90 ? 0.715 -5.699 12.508 1.00 88.81 90 CYS A N 1
ATOM 752 C CA . CYS A 1 90 ? 1.740 -6.204 13.409 1.00 88.81 90 CYS A CA 1
ATOM 753 C C . CYS A 1 90 ? 3.068 -6.429 12.686 1.00 88.81 90 CYS A C 1
ATOM 755 O O . CYS A 1 90 ? 3.131 -6.575 11.467 1.00 88.81 90 CYS A O 1
ATOM 757 N N . THR A 1 91 ? 4.139 -6.491 13.467 1.00 88.94 91 THR A N 1
ATOM 758 C CA . THR A 1 91 ? 5.447 -6.994 13.043 1.00 88.94 91 THR A CA 1
ATOM 759 C C . THR A 1 91 ? 5.754 -8.273 13.803 1.00 88.94 91 THR A C 1
ATOM 761 O O . THR A 1 91 ? 5.211 -8.517 14.884 1.00 88.94 91 THR A O 1
ATOM 764 N N . THR A 1 92 ? 6.610 -9.112 13.238 1.00 88.56 92 THR A N 1
ATOM 765 C CA . THR A 1 92 ? 7.119 -10.295 13.935 1.00 88.56 92 THR A CA 1
ATOM 766 C C . THR A 1 92 ? 8.262 -9.915 14.880 1.00 88.56 92 THR A C 1
ATOM 768 O O . THR A 1 92 ? 8.830 -8.821 14.811 1.00 88.56 92 THR A O 1
ATOM 771 N N . THR A 1 93 ? 8.662 -10.834 15.758 1.00 87.12 93 THR A N 1
ATOM 772 C CA . THR A 1 93 ? 9.860 -10.674 16.602 1.00 87.12 93 THR A CA 1
ATOM 773 C C . THR A 1 93 ? 11.161 -10.513 15.806 1.00 87.12 93 THR A C 1
ATOM 775 O O . THR A 1 93 ? 12.109 -9.920 16.323 1.00 87.12 93 THR A O 1
ATOM 778 N N . SER A 1 94 ? 11.188 -10.968 14.549 1.00 87.69 94 SER A N 1
ATOM 779 C CA . SER A 1 94 ? 12.286 -10.762 13.593 1.00 87.69 94 SER A CA 1
ATOM 780 C C . SER A 1 94 ? 12.233 -9.406 12.882 1.00 87.69 94 SER A C 1
ATOM 782 O O . SER A 1 94 ? 13.135 -9.094 12.111 1.00 87.69 94 SER A O 1
ATOM 784 N N . LEU A 1 95 ? 11.219 -8.581 13.173 1.00 82.38 95 LEU A N 1
ATOM 785 C CA . LEU A 1 95 ? 10.935 -7.291 12.530 1.00 82.38 95 LEU A CA 1
ATOM 786 C C . LEU A 1 95 ? 10.482 -7.386 11.069 1.00 82.38 95 LEU A C 1
ATOM 788 O O . LEU A 1 95 ? 10.452 -6.373 10.370 1.00 82.38 95 LEU A O 1
ATOM 792 N N . ASP A 1 96 ? 10.074 -8.573 10.630 1.00 85.81 96 ASP A N 1
ATOM 793 C CA . ASP A 1 96 ? 9.407 -8.745 9.346 1.00 85.81 96 ASP A CA 1
ATOM 794 C C . ASP A 1 96 ? 7.952 -8.243 9.426 1.00 85.81 96 ASP A C 1
ATOM 796 O O . ASP A 1 96 ? 7.352 -8.247 10.514 1.00 85.81 96 ASP A O 1
ATOM 800 N N . PRO A 1 97 ? 7.353 -7.816 8.296 1.00 82.44 97 PRO A N 1
ATOM 801 C CA . PRO A 1 97 ? 5.927 -7.518 8.233 1.00 82.44 97 PRO A CA 1
ATOM 802 C C . PRO A 1 97 ? 5.097 -8.714 8.718 1.00 82.44 97 PRO A C 1
ATOM 804 O O . PRO A 1 97 ? 5.275 -9.835 8.245 1.00 82.44 97 PRO A O 1
ATOM 807 N N . GLY A 1 98 ? 4.216 -8.473 9.687 1.00 85.56 98 GLY A N 1
ATOM 808 C CA . GLY A 1 98 ? 3.296 -9.468 10.227 1.00 85.56 98 GLY A CA 1
ATOM 809 C C . GLY A 1 98 ? 1.917 -9.405 9.570 1.00 85.56 98 GLY A C 1
ATOM 810 O O . GLY A 1 98 ? 1.709 -8.732 8.561 1.00 85.56 98 GLY A O 1
ATOM 811 N N . THR A 1 99 ? 0.959 -10.114 10.168 1.00 88.12 99 THR A N 1
ATOM 812 C CA . THR A 1 99 ? -0.433 -10.131 9.701 1.00 88.12 99 THR A CA 1
ATOM 813 C C . THR A 1 99 ? -1.173 -8.845 10.084 1.00 88.12 99 THR A C 1
ATOM 815 O O . THR A 1 99 ? -0.812 -8.140 11.037 1.00 88.12 99 THR A O 1
ATOM 818 N N . HIS A 1 100 ? -2.240 -8.554 9.346 1.00 91.12 100 HIS A N 1
ATOM 819 C CA . HIS A 1 100 ? -3.157 -7.474 9.675 1.00 91.12 100 HIS A CA 1
ATOM 820 C C . HIS A 1 100 ? -4.247 -8.001 10.603 1.00 91.12 100 HIS A C 1
ATOM 822 O O . HIS A 1 100 ? -4.838 -9.050 10.346 1.00 91.12 100 HIS A O 1
ATOM 828 N N . LEU A 1 101 ? -4.516 -7.262 11.675 1.00 93.62 101 LEU A N 1
ATOM 829 C CA . LEU A 1 101 ? -5.428 -7.684 12.727 1.00 93.62 101 LEU A CA 1
ATOM 830 C C . LEU A 1 101 ? -6.538 -6.663 12.938 1.00 93.62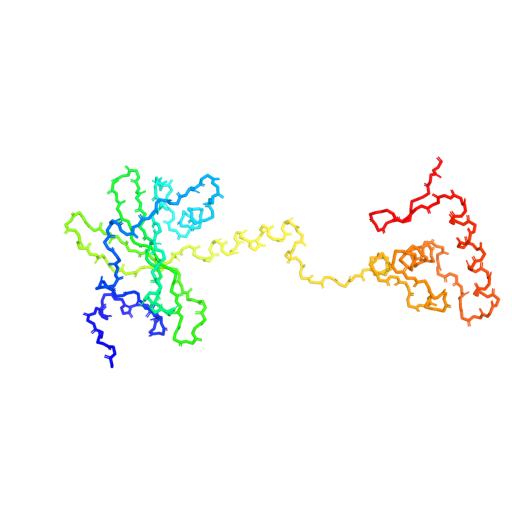 101 LEU A C 1
ATOM 832 O O . LEU A 1 101 ? -6.308 -5.453 12.911 1.00 93.62 101 LEU A O 1
ATOM 836 N N . LEU A 1 102 ? -7.730 -7.177 13.222 1.00 95.19 102 LEU A N 1
ATOM 837 C CA . LEU A 1 102 ? -8.910 -6.403 13.578 1.00 95.19 102 LEU A CA 1
ATOM 838 C C . LEU A 1 102 ? -9.561 -6.990 14.835 1.00 95.19 102 LEU A C 1
ATOM 840 O O . LEU A 1 102 ? -9.610 -8.210 14.997 1.00 95.19 102 LEU A O 1
ATOM 844 N N . ARG A 1 103 ? -10.091 -6.139 15.712 1.00 94.25 103 ARG A N 1
ATOM 845 C CA . ARG A 1 103 ? -10.995 -6.550 16.795 1.00 94.25 103 ARG A CA 1
ATOM 846 C C . ARG A 1 103 ? -12.111 -5.541 16.989 1.00 94.25 103 ARG A C 1
ATOM 848 O O . ARG A 1 103 ? -11.928 -4.353 16.735 1.00 94.25 103 ARG A O 1
ATOM 855 N N . GLU A 1 104 ? -13.255 -6.003 17.467 1.00 94.94 104 GLU A N 1
ATOM 856 C CA . GLU A 1 104 ? -14.359 -5.129 17.859 1.00 94.94 104 GLU A CA 1
ATOM 857 C C . GLU A 1 104 ? -14.100 -4.505 19.241 1.00 94.94 104 GLU A C 1
ATOM 859 O O . GLU A 1 104 ? -13.544 -5.149 20.138 1.00 94.94 104 GLU A O 1
ATOM 864 N N . VAL A 1 105 ? -14.512 -3.246 19.403 1.00 93.69 105 VAL A N 1
ATOM 865 C CA . VAL A 1 105 ? -14.607 -2.558 20.693 1.00 93.69 105 VAL A CA 1
ATOM 866 C C . VAL A 1 105 ? -16.083 -2.424 21.041 1.00 93.69 105 VAL A C 1
ATOM 868 O O . VAL A 1 105 ? -16.838 -1.738 20.345 1.00 93.69 105 VAL A O 1
ATOM 871 N N . LEU A 1 106 ? -16.483 -3.086 22.120 1.00 91.25 106 LEU A N 1
ATOM 872 C CA . LEU A 1 106 ? -17.856 -3.115 22.597 1.00 91.25 106 LEU A CA 1
ATOM 873 C C . LEU A 1 106 ? -18.272 -1.752 23.185 1.00 91.25 106 LEU A C 1
ATOM 875 O O . LEU A 1 106 ? -17.418 -0.940 23.557 1.00 91.25 106 LEU A O 1
ATOM 879 N N . PRO A 1 107 ? -19.585 -1.465 23.290 1.00 88.62 107 PRO A N 1
ATOM 880 C CA . PRO A 1 107 ? -20.076 -0.177 23.790 1.00 88.62 107 PRO A CA 1
ATOM 881 C C . PRO A 1 107 ? -19.649 0.174 25.224 1.00 88.62 107 PRO A C 1
ATOM 883 O O . PRO A 1 107 ? -19.602 1.351 25.577 1.00 88.62 107 PRO A O 1
ATOM 886 N N . ASP A 1 108 ? -19.355 -0.828 26.049 1.00 88.69 108 ASP A N 1
ATOM 887 C CA . ASP A 1 108 ? -18.828 -0.681 27.412 1.00 88.69 108 ASP A CA 1
ATOM 888 C C . ASP A 1 108 ? -17.306 -0.435 27.454 1.00 88.69 108 ASP A C 1
ATOM 890 O O . ASP A 1 108 ? -16.745 -0.172 28.519 1.00 88.69 108 ASP A O 1
ATOM 894 N N . GLY A 1 109 ? -16.646 -0.457 26.293 1.00 86.19 109 GLY A N 1
ATOM 895 C CA . GLY A 1 109 ? -15.206 -0.300 26.141 1.00 86.19 109 GLY A CA 1
ATOM 896 C C . GLY A 1 109 ? -14.422 -1.605 26.268 1.00 86.19 109 GLY A C 1
ATOM 897 O O . GLY A 1 109 ? -13.189 -1.562 26.181 1.00 86.19 109 GLY A O 1
ATOM 898 N N . GLU A 1 110 ? -15.090 -2.748 26.458 1.00 89.06 110 GLU A N 1
ATOM 899 C CA . GLU A 1 110 ? -14.438 -4.051 26.379 1.00 89.06 110 GLU A CA 1
ATOM 900 C C . GLU A 1 110 ? -13.933 -4.314 24.959 1.00 89.06 110 GLU A C 1
ATOM 902 O O . GLU A 1 110 ? -14.500 -3.867 23.959 1.00 89.06 110 GLU A O 1
ATOM 907 N N . ARG A 1 111 ? -12.814 -5.032 24.865 1.00 90.44 111 ARG A N 1
ATOM 908 C CA . ARG A 1 111 ? -12.145 -5.306 23.596 1.00 90.44 111 ARG A CA 1
ATOM 909 C C . ARG A 1 111 ? -12.192 -6.792 23.300 1.00 90.44 111 ARG A C 1
ATOM 911 O O . ARG A 1 111 ? -11.820 -7.603 24.145 1.00 90.44 111 ARG A O 1
ATOM 918 N N . GLY A 1 112 ? -12.614 -7.129 22.086 1.00 90.69 112 GLY A N 1
ATOM 919 C CA . GLY A 1 112 ? -12.627 -8.505 21.607 1.00 90.69 112 GLY A CA 1
ATOM 920 C C . GLY A 1 112 ? -11.227 -9.085 21.380 1.00 90.69 112 GLY A C 1
ATOM 921 O O . GLY A 1 112 ? -10.197 -8.423 21.546 1.00 90.69 112 GLY A O 1
ATOM 922 N N . ALA A 1 113 ? -11.196 -10.348 20.958 1.00 91.44 113 ALA A N 1
ATOM 923 C CA . ALA A 1 113 ? -9.980 -10.989 20.474 1.00 91.44 113 ALA A CA 1
ATOM 924 C C . ALA A 1 113 ? -9.550 -10.404 19.121 1.00 91.44 113 ALA A C 1
ATOM 926 O O . ALA A 1 113 ? -10.386 -9.992 18.314 1.00 91.44 113 ALA A O 1
ATOM 927 N N . TRP A 1 114 ? -8.244 -10.404 18.859 1.00 92.88 114 TRP A N 1
ATOM 928 C CA . TRP A 1 114 ? -7.708 -10.042 17.553 1.00 92.88 114 TRP A CA 1
ATOM 929 C C . TRP A 1 114 ? -7.988 -11.140 16.527 1.00 92.88 114 TRP A C 1
ATOM 931 O O . TRP A 1 114 ? -7.796 -12.329 16.788 1.00 92.88 114 TRP A O 1
ATOM 941 N N . THR A 1 115 ? -8.416 -10.731 15.339 1.00 92.00 115 THR A N 1
ATOM 942 C CA . THR A 1 115 ? -8.739 -11.618 14.219 1.00 92.00 115 THR A CA 1
ATOM 943 C C . THR A 1 115 ? -7.927 -11.228 12.993 1.00 92.00 115 THR A C 1
ATOM 945 O O . THR A 1 115 ? -7.809 -10.045 12.673 1.00 92.00 115 THR A O 1
ATOM 948 N N . GLU A 1 116 ? -7.348 -12.221 12.320 1.00 90.12 116 GLU A N 1
ATOM 949 C CA . GLU A 1 116 ? -6.694 -12.023 11.024 1.00 90.12 116 GLU A CA 1
ATOM 950 C C . GLU A 1 116 ? -7.733 -11.777 9.929 1.00 90.12 116 GLU A C 1
ATOM 952 O O . GLU A 1 116 ? -8.883 -12.201 10.060 1.00 90.12 116 GLU A O 1
ATOM 957 N N . GLY A 1 117 ? -7.330 -11.102 8.851 1.00 82.31 117 GLY A N 1
ATOM 958 C CA . GLY A 1 117 ? -8.173 -10.895 7.672 1.00 82.31 117 GLY A CA 1
ATOM 959 C C . GLY A 1 117 ? -8.556 -12.230 7.024 1.00 82.31 117 GLY A C 1
ATOM 960 O O . GLY A 1 117 ? -7.689 -12.855 6.407 1.00 82.31 117 GLY A O 1
ATOM 961 N N . PRO A 1 118 ? -9.822 -12.685 7.113 1.00 80.38 118 PRO A N 1
ATOM 962 C CA . PRO A 1 118 ? -10.217 -13.998 6.596 1.00 80.38 118 PRO A CA 1
ATOM 963 C C . PRO A 1 118 ? -10.096 -14.098 5.069 1.00 80.38 118 PRO A C 1
ATOM 965 O O . PRO A 1 118 ? -9.956 -15.197 4.536 1.00 80.38 118 PRO A O 1
ATOM 968 N N . PHE A 1 119 ? -10.107 -12.958 4.372 1.00 82.25 119 PHE A N 1
ATOM 969 C CA . PHE A 1 119 ? -10.109 -12.879 2.911 1.00 82.25 119 PHE A CA 1
ATOM 970 C C . PHE A 1 119 ? -8.745 -12.479 2.320 1.00 82.25 119 PHE A C 1
ATOM 972 O O . PHE A 1 119 ? -8.662 -12.070 1.163 1.00 82.25 119 PHE A O 1
ATOM 979 N N . LEU A 1 120 ? -7.644 -12.641 3.072 1.00 78.44 120 LEU A N 1
ATOM 980 C CA . LEU A 1 120 ? -6.292 -12.311 2.591 1.00 78.44 120 LEU A CA 1
ATOM 981 C C . LEU A 1 120 ? -5.949 -13.017 1.273 1.00 78.44 120 LEU A C 1
ATOM 983 O O . LEU A 1 120 ? -5.419 -12.399 0.351 1.00 78.44 120 LEU A O 1
ATOM 987 N N . LYS A 1 121 ? -6.291 -14.304 1.160 1.00 75.44 121 LYS A N 1
ATOM 988 C CA . LYS A 1 121 ? -6.048 -15.087 -0.056 1.00 75.44 121 LYS A CA 1
ATOM 989 C C . LYS A 1 121 ? -6.794 -14.513 -1.265 1.00 75.44 121 LYS A C 1
ATOM 991 O O . LYS A 1 121 ? -6.210 -14.388 -2.335 1.00 75.44 121 LYS A O 1
ATOM 996 N N . GLU A 1 122 ? -8.058 -14.147 -1.087 1.00 80.19 122 GLU A N 1
ATOM 997 C CA . GLU A 1 122 ? -8.903 -13.599 -2.153 1.00 80.19 122 GLU A CA 1
ATOM 998 C C . GLU A 1 122 ? -8.389 -12.230 -2.618 1.00 80.19 122 GLU A C 1
ATOM 1000 O O . GLU A 1 122 ? -8.308 -11.968 -3.819 1.00 80.19 122 GLU A O 1
ATOM 1005 N N . MET A 1 123 ? -7.963 -11.383 -1.675 1.00 80.81 123 MET A N 1
ATOM 1006 C CA . MET A 1 123 ? -7.328 -10.098 -1.970 1.00 80.81 123 MET A CA 1
ATOM 1007 C C . MET A 1 123 ? -6.023 -10.286 -2.761 1.00 80.81 123 MET A C 1
ATOM 1009 O O . MET A 1 123 ? -5.848 -9.659 -3.805 1.00 80.81 123 MET A O 1
ATOM 1013 N N . MET A 1 124 ? -5.145 -11.202 -2.334 1.00 77.31 124 MET A N 1
ATOM 1014 C CA . MET A 1 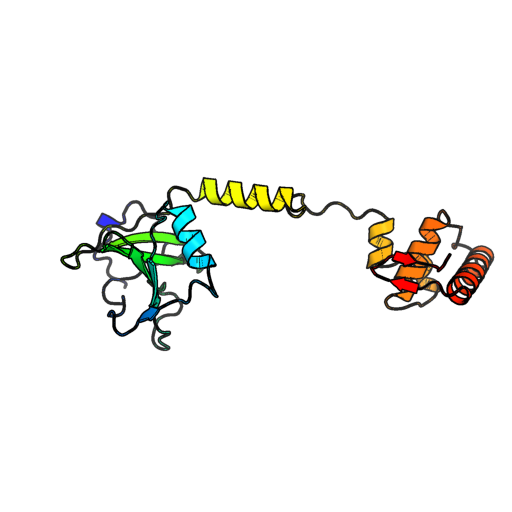124 ? -3.899 -11.508 -3.051 1.00 77.31 124 MET A CA 1
ATOM 1015 C C . MET A 1 124 ? -4.153 -12.046 -4.464 1.00 77.31 124 MET A C 1
ATOM 1017 O O . MET A 1 124 ? -3.466 -11.657 -5.406 1.00 77.31 124 MET A O 1
ATOM 1021 N N . GLU A 1 125 ? -5.140 -12.927 -4.642 1.00 82.38 125 GLU A N 1
ATOM 1022 C CA . GLU A 1 125 ? -5.515 -13.452 -5.960 1.00 82.38 125 GLU A CA 1
ATOM 1023 C C . GLU A 1 125 ? -6.060 -12.347 -6.877 1.00 82.38 125 GLU A C 1
ATOM 1025 O O . GLU A 1 125 ? -5.719 -12.299 -8.063 1.00 82.38 125 GLU A O 1
ATOM 1030 N N . LYS A 1 126 ? -6.861 -11.422 -6.334 1.00 82.38 126 LYS A N 1
ATOM 1031 C CA . LYS A 1 126 ? -7.381 -10.255 -7.057 1.00 82.38 126 LYS A CA 1
ATOM 1032 C C . LYS A 1 126 ? -6.259 -9.309 -7.491 1.00 82.38 126 LYS A C 1
ATOM 1034 O O . LYS A 1 126 ? -6.241 -8.897 -8.651 1.00 82.38 126 LYS A O 1
ATOM 1039 N N . GLU A 1 127 ? -5.322 -8.991 -6.600 1.00 79.25 127 GLU A N 1
ATOM 1040 C CA . GLU A 1 127 ? -4.158 -8.154 -6.919 1.00 79.25 127 GLU A CA 1
ATOM 1041 C C . GLU A 1 127 ? -3.242 -8.827 -7.945 1.00 79.25 127 GLU A C 1
ATOM 1043 O O . GLU A 1 127 ? -2.860 -8.202 -8.934 1.00 79.25 127 GLU A O 1
ATOM 1048 N N . ALA A 1 128 ? -2.946 -10.119 -7.775 1.00 78.62 128 ALA A N 1
ATOM 1049 C CA . ALA A 1 128 ? -2.147 -10.885 -8.727 1.00 78.62 128 ALA A CA 1
ATOM 1050 C C . ALA A 1 128 ? -2.791 -10.893 -10.118 1.00 78.62 128 ALA A C 1
ATOM 1052 O O . ALA A 1 128 ? -2.111 -10.661 -11.119 1.00 78.62 128 ALA A O 1
ATOM 1053 N N . LYS A 1 129 ? -4.112 -11.093 -10.191 1.00 83.62 129 LYS A N 1
ATOM 1054 C CA . LYS A 1 129 ? -4.856 -11.005 -11.449 1.00 83.62 129 LYS A CA 1
ATOM 1055 C C . LYS A 1 129 ? -4.764 -9.608 -12.064 1.00 83.62 129 LYS A C 1
ATOM 1057 O O . LYS A 1 129 ? -4.452 -9.503 -13.244 1.00 83.62 129 LYS A O 1
ATOM 1062 N N . ALA A 1 130 ? -4.967 -8.549 -11.280 1.00 80.06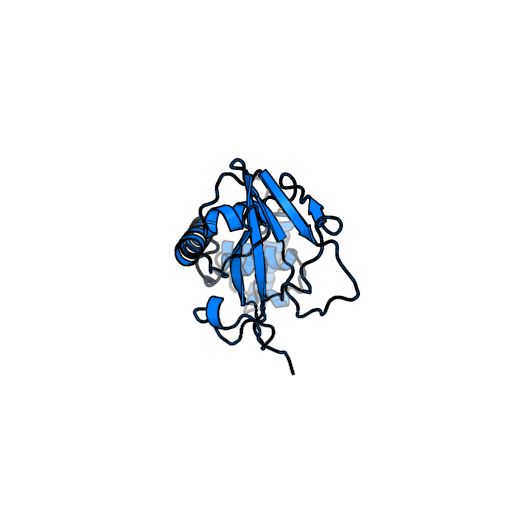 130 ALA A N 1
ATOM 1063 C CA . ALA A 1 130 ? -4.858 -7.175 -11.768 1.00 80.06 130 ALA A CA 1
ATOM 1064 C C . ALA A 1 130 ? -3.450 -6.860 -12.303 1.00 80.06 130 ALA A C 1
ATOM 1066 O O . ALA A 1 130 ? -3.315 -6.202 -13.333 1.00 80.06 130 ALA A O 1
ATOM 1067 N N . LEU A 1 131 ? -2.400 -7.371 -11.652 1.00 77.62 131 LEU A N 1
ATOM 1068 C CA . LEU A 1 131 ? -1.022 -7.248 -12.128 1.00 77.62 131 LEU A CA 1
ATOM 1069 C C . LEU A 1 131 ? -0.809 -7.992 -13.448 1.00 77.62 131 LEU A C 1
ATOM 1071 O O . LEU A 1 131 ? -0.182 -7.448 -14.356 1.00 77.62 131 LEU A O 1
ATOM 1075 N N . ILE A 1 132 ? -1.324 -9.218 -13.573 1.00 78.88 132 ILE A N 1
ATOM 1076 C CA . ILE A 1 132 ? -1.271 -9.994 -14.821 1.00 78.88 132 ILE A CA 1
ATOM 1077 C C . ILE A 1 132 ? -1.989 -9.241 -15.945 1.00 78.88 132 ILE A C 1
ATOM 1079 O O . ILE A 1 132 ? -1.398 -9.041 -17.005 1.00 78.88 132 ILE A O 1
ATOM 1083 N N . ASP A 1 133 ? -3.214 -8.777 -15.696 1.00 78.38 133 ASP A N 1
ATOM 1084 C CA . ASP A 1 133 ? -4.039 -8.052 -16.668 1.00 78.38 133 ASP A CA 1
ATOM 1085 C C . ASP A 1 133 ? -3.383 -6.725 -17.092 1.00 78.38 133 ASP A C 1
ATOM 1087 O O . ASP A 1 133 ? -3.457 -6.330 -18.255 1.00 78.38 133 ASP A O 1
ATOM 1091 N N . ALA A 1 134 ? -2.669 -6.063 -16.177 1.00 74.75 134 ALA A N 1
ATOM 1092 C CA . ALA A 1 134 ? -1.893 -4.855 -16.450 1.00 74.75 134 ALA A CA 1
ATOM 1093 C C . ALA A 1 134 ? -0.516 -5.127 -17.098 1.00 74.75 134 ALA A C 1
ATOM 1095 O O . ALA A 1 134 ? 0.252 -4.190 -17.314 1.00 74.75 134 ALA A O 1
ATOM 1096 N N . GLY A 1 135 ? -0.179 -6.386 -17.400 1.00 67.56 135 GLY A N 1
ATOM 1097 C CA . GLY A 1 135 ? 1.079 -6.784 -18.044 1.00 67.56 135 GLY A CA 1
ATOM 1098 C C . GLY A 1 135 ? 2.292 -6.876 -17.109 1.00 67.56 135 GLY A C 1
ATOM 1099 O O . GLY A 1 135 ? 3.377 -7.246 -17.554 1.00 67.56 135 GLY A O 1
ATOM 1100 N N . TRP A 1 136 ? 2.115 -6.600 -15.815 1.00 59.44 136 TRP A N 1
ATOM 1101 C CA . TRP A 1 136 ? 3.157 -6.674 -14.783 1.00 59.44 136 TRP A CA 1
ATOM 1102 C C . TRP A 1 136 ? 3.294 -8.072 -14.161 1.00 59.44 136 TRP A C 1
ATOM 1104 O O . TRP A 1 136 ? 4.321 -8.387 -13.568 1.00 59.44 136 TRP A O 1
ATOM 1114 N N . GLY A 1 137 ? 2.271 -8.922 -14.288 1.00 52.94 137 GLY A N 1
ATOM 1115 C CA . GLY A 1 137 ? 2.229 -10.266 -13.699 1.00 52.94 137 GLY A CA 1
ATOM 1116 C C . GLY A 1 137 ? 2.834 -11.373 -14.566 1.00 52.94 137 GLY A C 1
ATOM 1117 O O . GLY A 1 137 ? 2.962 -12.509 -14.113 1.00 52.94 137 GLY A O 1
ATOM 1118 N N . SER A 1 138 ? 3.250 -11.070 -15.798 1.00 56.03 138 SER A N 1
ATOM 1119 C CA . SER A 1 138 ? 4.185 -11.942 -16.506 1.00 56.03 138 SER A CA 1
ATOM 1120 C C . SER A 1 138 ? 5.592 -11.574 -16.054 1.00 56.03 138 SER A C 1
ATOM 1122 O O . SER A 1 138 ? 6.035 -10.466 -16.346 1.00 56.03 138 SER A O 1
ATOM 1124 N N . GLY A 1 139 ? 6.273 -12.469 -15.328 1.00 56.31 139 GLY A N 1
ATOM 1125 C CA . GLY A 1 139 ? 7.654 -12.251 -14.880 1.00 56.31 139 GLY A CA 1
ATOM 1126 C C . GLY A 1 139 ? 8.579 -11.803 -16.017 1.00 56.31 139 GLY A C 1
ATOM 1127 O O . GLY A 1 139 ? 8.223 -11.969 -17.182 1.00 56.31 139 GLY A O 1
ATOM 1128 N N . TYR A 1 140 ? 9.746 -11.238 -15.676 1.00 54.09 140 TYR A N 1
ATOM 1129 C CA . TYR A 1 140 ? 10.733 -10.685 -16.617 1.00 54.09 140 TYR A CA 1
ATOM 1130 C C . TYR A 1 140 ? 10.845 -11.525 -17.895 1.00 54.09 140 TYR A C 1
ATOM 1132 O O . TYR A 1 140 ? 11.531 -12.549 -17.929 1.00 54.09 140 TYR A O 1
ATOM 1140 N N . LYS A 1 141 ? 10.147 -11.106 -18.955 1.00 63.50 141 LYS A N 1
ATOM 1141 C CA . LYS A 1 141 ? 10.319 -11.727 -20.262 1.00 63.50 141 LYS A CA 1
ATOM 1142 C C . LYS A 1 141 ? 11.698 -11.309 -20.768 1.00 63.50 141 LYS A C 1
ATOM 1144 O O . LYS A 1 141 ? 12.079 -10.152 -20.563 1.00 63.50 141 LYS A O 1
ATOM 1149 N N . PRO A 1 142 ? 12.461 -12.216 -21.400 1.00 72.38 142 PRO A N 1
ATOM 1150 C CA . PRO A 1 142 ? 13.662 -11.813 -22.110 1.00 72.38 142 PRO A CA 1
ATOM 1151 C C . PRO A 1 142 ? 13.283 -10.700 -23.086 1.00 72.38 142 PRO A C 1
ATOM 1153 O O . PRO A 1 142 ? 12.347 -10.876 -23.867 1.00 72.38 142 PRO A O 1
ATOM 1156 N N . LEU A 1 143 ? 13.973 -9.561 -23.005 1.00 79.31 143 LEU A N 1
ATOM 1157 C CA . LEU A 1 143 ? 13.787 -8.488 -23.975 1.00 79.31 143 LEU A CA 1
ATOM 1158 C C . LEU A 1 143 ? 14.078 -9.048 -25.365 1.00 79.31 143 LEU A C 1
ATOM 1160 O O . LEU A 1 143 ? 15.079 -9.744 -25.567 1.00 79.31 143 LEU A O 1
ATOM 1164 N N . THR A 1 144 ? 13.214 -8.736 -26.323 1.00 87.56 144 THR A N 1
ATOM 1165 C CA . THR A 1 144 ? 13.540 -8.938 -27.731 1.00 87.56 144 THR A CA 1
ATOM 1166 C C . THR A 1 144 ? 14.780 -8.116 -28.082 1.00 87.56 144 THR A C 1
ATOM 1168 O O . THR A 1 144 ? 15.104 -7.124 -27.427 1.00 87.56 144 THR A O 1
ATOM 1171 N N . GLU A 1 145 ? 15.503 -8.506 -29.131 1.00 89.19 145 GLU A N 1
ATOM 1172 C CA . GLU A 1 145 ? 16.701 -7.762 -29.541 1.00 89.19 145 GLU A CA 1
ATOM 1173 C C . GLU A 1 145 ? 16.390 -6.300 -29.895 1.00 89.19 145 GLU A C 1
ATOM 1175 O O . GLU A 1 145 ? 17.220 -5.429 -29.640 1.00 89.19 145 GLU A O 1
ATOM 1180 N N . MET A 1 146 ? 15.188 -6.026 -30.421 1.00 90.00 146 MET A N 1
ATOM 1181 C CA . MET A 1 146 ? 14.716 -4.665 -30.677 1.00 90.00 146 MET A CA 1
ATOM 1182 C C . MET A 1 146 ? 14.543 -3.892 -29.367 1.00 90.00 146 MET A C 1
ATOM 1184 O O . MET A 1 146 ? 15.183 -2.863 -29.194 1.00 90.00 146 MET A O 1
ATOM 1188 N N . GLU A 1 147 ? 13.779 -4.422 -28.405 1.00 88.25 147 GLU A N 1
ATOM 1189 C CA . GLU A 1 147 ? 13.579 -3.778 -27.095 1.00 88.25 147 GLU A CA 1
ATOM 1190 C C . GLU A 1 147 ? 14.907 -3.575 -26.349 1.00 88.25 147 GLU A C 1
ATOM 1192 O O . GLU A 1 147 ? 15.116 -2.569 -25.670 1.00 88.25 147 GLU A O 1
ATOM 1197 N N . HIS A 1 148 ? 15.848 -4.511 -26.495 1.00 89.25 148 HIS A N 1
ATOM 1198 C CA . HIS A 1 148 ? 17.183 -4.353 -25.936 1.00 89.25 148 HIS A CA 1
ATOM 1199 C C . HIS A 1 148 ? 17.945 -3.197 -26.602 1.00 89.25 148 HIS A C 1
ATOM 1201 O O . HIS A 1 148 ? 18.579 -2.408 -25.901 1.00 89.25 148 HIS A O 1
ATOM 1207 N N . ALA A 1 149 ? 17.890 -3.057 -27.930 1.00 90.25 149 ALA A N 1
ATOM 1208 C CA . ALA A 1 149 ? 18.525 -1.941 -28.632 1.00 90.25 149 ALA A CA 1
ATOM 1209 C C . ALA A 1 149 ? 17.866 -0.589 -28.317 1.00 90.25 149 ALA A C 1
ATOM 1211 O O . ALA A 1 149 ? 18.582 0.393 -28.131 1.00 90.25 149 ALA A O 1
ATOM 1212 N N . GLU A 1 150 ? 16.541 -0.553 -28.171 1.00 88.81 150 GLU A N 1
ATOM 1213 C CA . GLU A 1 150 ? 15.766 0.631 -27.778 1.00 88.81 150 GLU A CA 1
ATOM 1214 C C . GLU A 1 150 ? 16.174 1.181 -26.398 1.00 88.81 150 GLU A C 1
ATOM 1216 O O . GLU A 1 150 ? 16.120 2.388 -26.162 1.00 88.81 150 GLU A O 1
ATOM 1221 N N . ILE A 1 151 ? 16.587 0.300 -25.479 1.00 87.69 151 ILE A N 1
ATOM 1222 C CA . ILE A 1 151 ? 16.930 0.656 -24.092 1.00 87.69 151 ILE A CA 1
ATOM 1223 C C . ILE A 1 151 ? 18.443 0.830 -23.903 1.00 87.69 151 ILE A C 1
ATOM 1225 O O . ILE A 1 151 ? 18.888 1.726 -23.184 1.00 87.69 151 ILE A O 1
ATOM 1229 N N . MET A 1 152 ? 19.248 -0.047 -24.506 1.00 90.25 152 MET A N 1
ATOM 1230 C CA . MET A 1 152 ? 20.677 -0.179 -24.200 1.00 90.25 152 MET A CA 1
ATOM 1231 C C . MET A 1 152 ? 21.599 0.129 -25.384 1.00 90.25 152 MET A C 1
ATOM 1233 O O . MET A 1 152 ? 22.798 0.342 -25.153 1.00 90.25 152 MET A O 1
ATOM 1237 N N . GLY A 1 153 ? 21.068 0.179 -26.609 1.00 90.75 153 GLY A N 1
ATOM 1238 C CA . GLY A 1 153 ? 21.828 0.157 -27.859 1.00 90.75 153 GLY A CA 1
ATOM 1239 C C . GLY A 1 153 ? 22.323 -1.245 -28.242 1.00 90.75 153 GLY A C 1
ATOM 1240 O O . GLY A 1 153 ? 22.123 -2.224 -27.517 1.00 90.75 153 GLY A O 1
ATOM 1241 N N . ALA A 1 154 ? 22.995 -1.345 -29.392 1.00 92.69 154 ALA A N 1
ATOM 1242 C CA . ALA A 1 154 ? 23.604 -2.590 -29.869 1.00 92.69 154 ALA A CA 1
ATOM 1243 C C . ALA A 1 154 ? 25.078 -2.685 -29.439 1.00 92.69 154 ALA A C 1
ATOM 1245 O O . ALA A 1 154 ? 25.865 -1.752 -29.622 1.00 92.69 154 ALA A O 1
ATOM 1246 N N . LYS A 1 155 ? 25.485 -3.826 -28.868 1.00 92.25 155 LYS A N 1
ATOM 1247 C CA . LYS A 1 155 ? 26.857 -4.032 -28.362 1.00 92.25 155 LYS A CA 1
ATOM 1248 C C . LYS A 1 155 ? 27.886 -3.997 -29.496 1.00 92.25 155 LYS A C 1
ATOM 1250 O O . LYS A 1 155 ? 29.011 -3.541 -29.300 1.00 92.25 155 LYS A O 1
ATOM 1255 N N . GLU A 1 156 ? 27.480 -4.464 -30.664 1.00 94.00 156 GLU A N 1
ATOM 1256 C CA . GLU A 1 156 ? 28.235 -4.538 -31.909 1.00 94.00 156 GLU A CA 1
ATOM 1257 C C . GLU A 1 156 ? 28.626 -3.152 -32.429 1.00 94.00 156 GLU A C 1
ATOM 1259 O O . GLU A 1 156 ? 29.612 -3.026 -33.150 1.00 94.00 156 GLU A O 1
ATOM 1264 N N . LEU A 1 157 ? 27.903 -2.108 -32.014 1.00 94.00 157 LEU A N 1
ATOM 1265 C CA . LEU A 1 157 ? 28.112 -0.724 -32.433 1.00 94.00 157 LEU A CA 1
ATOM 1266 C C . LEU A 1 157 ? 28.919 0.108 -31.430 1.00 94.00 157 LEU A C 1
ATOM 1268 O O . LEU A 1 157 ? 29.109 1.303 -31.635 1.00 94.00 157 LEU A O 1
ATOM 1272 N N . ARG A 1 158 ? 29.447 -0.498 -30.357 1.00 91.88 158 ARG A N 1
ATOM 1273 C CA . ARG A 1 158 ? 30.237 0.220 -29.334 1.00 91.88 158 ARG A CA 1
ATOM 1274 C C . ARG A 1 158 ? 31.437 0.987 -29.896 1.00 91.88 158 ARG A C 1
ATOM 1276 O O . ARG A 1 158 ? 31.875 1.947 -29.274 1.00 91.88 158 ARG A O 1
ATOM 1283 N N . TRP A 1 159 ? 31.968 0.569 -31.043 1.00 93.31 159 TRP A N 1
ATOM 1284 C CA . TRP A 1 159 ? 33.091 1.229 -31.711 1.00 93.31 159 TRP A CA 1
ATOM 1285 C C . TRP A 1 159 ? 32.749 2.631 -32.245 1.00 93.31 159 TRP A C 1
ATOM 1287 O O . TRP A 1 159 ? 33.676 3.403 -32.457 1.00 93.31 159 TRP A O 1
ATOM 1297 N N . LEU A 1 160 ? 31.463 2.978 -32.412 1.00 91.31 160 LEU A N 1
ATOM 1298 C CA . LEU A 1 160 ? 31.031 4.330 -32.799 1.00 91.31 160 LEU A CA 1
ATOM 1299 C C . LEU A 1 160 ? 31.217 5.364 -31.677 1.00 91.31 160 LEU A C 1
ATOM 1301 O O . LEU A 1 160 ? 31.155 6.559 -31.934 1.00 91.31 160 LEU A O 1
ATOM 1305 N N . GLY A 1 161 ? 31.409 4.930 -30.425 1.00 90.06 161 GLY A N 1
ATOM 1306 C CA . GLY A 1 161 ? 31.618 5.846 -29.298 1.00 90.06 161 GLY A CA 1
ATOM 1307 C C . GLY A 1 161 ? 30.404 6.709 -28.922 1.00 90.06 161 GLY A C 1
ATOM 1308 O O . GLY A 1 161 ? 30.566 7.666 -28.171 1.00 90.06 161 GLY A O 1
ATOM 1309 N N . LEU A 1 162 ? 29.204 6.376 -29.410 1.00 90.81 162 LEU A N 1
ATOM 1310 C CA . LEU A 1 162 ? 27.971 7.124 -29.143 1.00 90.81 162 LEU A CA 1
ATOM 1311 C C . LEU A 1 162 ? 27.478 6.942 -27.700 1.00 90.81 162 LEU A C 1
ATOM 1313 O O . LEU A 1 162 ? 27.597 5.863 -27.105 1.00 90.81 162 LEU A O 1
ATOM 1317 N N . GLY A 1 163 ? 26.887 8.003 -27.151 1.00 88.69 163 GLY A N 1
ATOM 1318 C CA . GLY A 1 163 ? 26.316 8.041 -25.805 1.00 88.69 163 GLY A CA 1
ATOM 1319 C C . GLY A 1 163 ? 24.792 8.167 -25.810 1.00 88.69 163 GLY A C 1
ATOM 1320 O O . GLY A 1 163 ? 24.177 8.385 -26.847 1.00 88.69 163 GLY A O 1
ATOM 1321 N N . GLY A 1 164 ? 24.181 8.020 -24.630 1.00 87.31 164 GLY A N 1
ATOM 1322 C CA . GLY A 1 164 ? 22.769 8.363 -24.410 1.00 87.31 164 GLY A CA 1
ATOM 1323 C C . GLY A 1 164 ? 21.794 7.737 -25.412 1.00 87.31 164 GLY A C 1
ATOM 1324 O O . GLY A 1 164 ? 21.811 6.523 -25.612 1.00 87.31 164 GLY A O 1
ATOM 1325 N N . ASP A 1 165 ? 20.957 8.575 -26.014 1.00 88.31 165 ASP A N 1
ATOM 1326 C CA . ASP A 1 165 ? 19.929 8.167 -26.974 1.00 88.31 165 ASP A CA 1
ATOM 1327 C C . ASP A 1 165 ? 20.503 7.859 -28.365 1.00 88.31 165 ASP A C 1
ATOM 1329 O O . ASP A 1 165 ? 19.977 6.998 -29.066 1.00 88.31 165 ASP A O 1
ATOM 1333 N N . GLU A 1 166 ? 21.637 8.457 -28.740 1.00 89.06 166 GLU A N 1
ATOM 1334 C CA . GLU A 1 166 ? 22.279 8.250 -30.048 1.00 89.06 166 GLU A CA 1
ATOM 1335 C C . GLU A 1 166 ? 22.721 6.793 -30.237 1.00 89.06 166 GLU A C 1
ATOM 1337 O O . GLU A 1 166 ? 22.536 6.203 -31.304 1.00 89.06 166 GLU A O 1
ATOM 1342 N N . LYS A 1 167 ? 23.249 6.155 -29.180 1.00 93.69 167 LYS A N 1
ATOM 1343 C CA . LYS A 1 167 ? 23.598 4.722 -29.233 1.00 93.69 167 LYS A CA 1
ATOM 1344 C C . LYS A 1 167 ? 22.369 3.815 -29.364 1.00 93.69 167 LYS A C 1
ATOM 1346 O O . LYS A 1 167 ? 22.475 2.733 -29.946 1.00 93.69 167 LYS A O 1
ATOM 1351 N N . CYS A 1 168 ? 21.225 4.218 -28.811 1.00 93.12 168 CYS A N 1
ATOM 1352 C CA . CYS A 1 168 ? 19.977 3.463 -28.898 1.00 93.12 168 CYS A CA 1
ATOM 1353 C C . CYS A 1 168 ? 19.389 3.616 -30.300 1.00 93.12 168 CYS A C 1
ATOM 1355 O O . CYS A 1 168 ? 19.038 2.623 -30.934 1.00 93.12 168 CYS A O 1
ATOM 1357 N N . HIS A 1 169 ? 19.411 4.836 -30.834 1.00 93.81 169 HIS A N 1
ATOM 1358 C CA . HIS A 1 169 ? 18.983 5.154 -32.190 1.00 93.81 169 HIS A CA 1
ATOM 1359 C C . HIS A 1 169 ? 19.773 4.389 -33.250 1.00 93.81 169 HIS A C 1
ATOM 1361 O O . HIS A 1 169 ? 19.177 3.705 -34.082 1.00 93.81 169 HIS A O 1
ATOM 1367 N N . ALA A 1 170 ? 21.107 4.414 -33.163 1.00 93.81 170 ALA A N 1
ATOM 1368 C CA . ALA A 1 170 ? 21.978 3.647 -34.050 1.00 93.81 170 ALA A CA 1
ATOM 1369 C C . ALA A 1 170 ? 21.730 2.133 -33.928 1.00 93.81 170 ALA A C 1
ATOM 1371 O O . ALA A 1 170 ? 21.714 1.422 -34.933 1.00 93.81 170 ALA A O 1
ATOM 1372 N N . GLY A 1 171 ? 21.493 1.636 -32.707 1.00 94.56 171 GLY A N 1
ATOM 1373 C CA . GLY A 1 171 ? 21.150 0.236 -32.456 1.00 94.56 171 GLY A CA 1
ATOM 1374 C C . GLY A 1 171 ? 19.840 -0.186 -33.122 1.00 94.56 171 GLY A C 1
ATOM 1375 O O . GLY A 1 171 ? 19.802 -1.215 -33.795 1.00 94.56 171 GLY A O 1
ATOM 1376 N N . VAL A 1 172 ? 18.787 0.621 -32.977 1.00 93.75 172 VAL A N 1
ATOM 1377 C CA . VAL A 1 172 ? 17.481 0.377 -33.605 1.00 93.75 172 VAL A CA 1
ATOM 1378 C C . VAL A 1 172 ? 17.596 0.414 -35.127 1.00 93.75 172 VAL A C 1
ATOM 1380 O O . VAL A 1 172 ? 17.140 -0.521 -35.784 1.00 93.75 172 VAL A O 1
ATOM 1383 N N . LEU A 1 173 ? 18.269 1.423 -35.694 1.00 93.94 173 LEU A N 1
ATOM 1384 C CA . LEU A 1 173 ? 18.491 1.523 -37.139 1.00 93.94 173 LEU A CA 1
ATOM 1385 C C . LEU A 1 173 ? 19.226 0.289 -37.683 1.00 93.94 173 LEU A C 1
ATOM 1387 O O . LEU A 1 173 ? 18.789 -0.312 -38.662 1.00 93.94 173 LEU A O 1
ATOM 1391 N N . TRP A 1 174 ? 20.302 -0.142 -37.021 1.00 95.12 174 TRP A N 1
ATOM 1392 C CA . TRP A 1 174 ? 21.068 -1.322 -37.429 1.00 95.12 174 TRP A CA 1
ATOM 1393 C C . TRP A 1 174 ? 20.221 -2.598 -37.447 1.00 95.12 174 TRP A C 1
ATOM 1395 O O . TRP A 1 174 ? 20.305 -3.377 -38.398 1.00 95.12 174 TRP A O 1
ATOM 1405 N N . ILE A 1 175 ? 19.363 -2.797 -36.440 1.00 93.75 175 ILE A N 1
ATOM 1406 C CA . ILE A 1 175 ? 18.433 -3.933 -36.408 1.00 93.75 175 ILE A CA 1
ATOM 1407 C C . ILE A 1 175 ? 17.387 -3.816 -37.521 1.00 93.75 175 ILE A C 1
ATOM 1409 O O . ILE A 1 175 ? 17.148 -4.798 -38.223 1.00 93.75 175 ILE A O 1
ATOM 1413 N N . MET A 1 176 ? 16.798 -2.633 -37.725 1.00 90.56 176 MET A N 1
ATOM 1414 C CA . MET A 1 176 ? 15.816 -2.391 -38.792 1.00 90.56 176 MET A CA 1
ATOM 1415 C C . MET A 1 176 ? 16.392 -2.645 -40.191 1.00 90.56 176 MET A C 1
ATOM 1417 O O . MET A 1 176 ? 15.687 -3.140 -41.066 1.00 90.56 176 MET A O 1
ATOM 1421 N N . MET A 1 177 ? 17.682 -2.371 -40.387 1.00 90.31 177 MET A N 1
ATOM 1422 C CA . MET A 1 177 ? 18.412 -2.649 -41.626 1.00 90.31 177 MET A CA 1
ATOM 1423 C C . MET A 1 177 ? 18.788 -4.129 -41.819 1.00 90.31 177 MET A C 1
ATOM 1425 O O . MET A 1 177 ? 19.460 -4.467 -42.792 1.00 90.31 177 MET A O 1
ATOM 1429 N N . GLY A 1 178 ? 18.403 -5.021 -40.902 1.00 91.44 178 GLY A N 1
ATOM 1430 C CA . GLY A 1 178 ? 18.749 -6.442 -40.976 1.00 91.44 178 GLY A CA 1
ATOM 1431 C C . GLY A 1 178 ? 20.168 -6.760 -40.503 1.00 91.44 178 GLY A C 1
ATOM 1432 O O . GLY A 1 178 ? 20.732 -7.767 -40.922 1.00 91.44 178 GLY A O 1
ATOM 1433 N N . LYS A 1 179 ? 20.737 -5.923 -39.624 1.00 92.69 179 LYS A N 1
ATOM 1434 C CA . LYS A 1 179 ? 22.062 -6.098 -39.008 1.00 92.69 179 LYS A CA 1
ATOM 1435 C C . LYS A 1 179 ? 23.188 -6.258 -40.039 1.00 92.69 179 LYS A C 1
ATOM 1437 O O . LYS A 1 179 ? 23.848 -7.301 -40.070 1.00 92.69 179 LYS A O 1
ATOM 1442 N N . PRO A 1 180 ? 23.431 -5.240 -40.888 1.00 89.88 180 PRO A N 1
ATOM 1443 C CA . PRO A 1 180 ? 24.538 -5.280 -41.837 1.00 89.88 180 PRO A CA 1
ATOM 1444 C C . PRO A 1 180 ? 25.874 -5.541 -41.127 1.00 89.88 180 PRO A C 1
ATOM 1446 O O . PRO A 1 180 ? 26.067 -5.175 -39.964 1.00 89.88 180 PRO A O 1
ATOM 1449 N N . GLU A 1 181 ? 26.805 -6.184 -41.829 1.00 91.06 181 GLU A N 1
ATOM 1450 C CA . GLU A 1 181 ? 28.090 -6.586 -41.261 1.00 91.06 181 GLU A CA 1
ATOM 1451 C C . GLU A 1 181 ? 28.924 -5.367 -40.827 1.00 91.06 181 GLU A C 1
ATOM 1453 O O . GLU A 1 181 ? 29.256 -4.505 -41.634 1.00 91.06 181 GLU A O 1
ATOM 1458 N N . VAL A 1 182 ? 29.307 -5.319 -39.546 1.00 91.56 182 VAL A N 1
ATOM 1459 C CA . VAL A 1 182 ? 30.150 -4.257 -38.946 1.00 91.56 182 VAL A CA 1
ATOM 1460 C C . VAL A 1 182 ? 31.435 -4.811 -38.309 1.00 91.56 182 VAL A C 1
ATOM 1462 O O . VAL A 1 182 ? 32.118 -4.141 -37.527 1.00 91.56 182 VAL A O 1
ATOM 1465 N N . GLY A 1 183 ? 31.773 -6.064 -38.632 1.00 86.44 183 GLY A N 1
ATOM 1466 C CA . GLY A 1 183 ? 32.988 -6.737 -38.165 1.00 86.44 183 GLY A CA 1
ATOM 1467 C C . GLY A 1 183 ? 34.263 -6.282 -38.882 1.00 86.44 183 GLY A C 1
ATOM 1468 O O . GLY A 1 183 ? 35.353 -6.431 -38.335 1.00 86.44 183 GLY A O 1
ATOM 1469 N N . THR A 1 184 ? 34.130 -5.689 -40.071 1.00 89.81 184 THR A N 1
ATOM 1470 C CA . THR A 1 184 ? 35.234 -5.224 -40.925 1.00 89.81 184 THR A CA 1
ATOM 1471 C C . THR A 1 184 ? 35.237 -3.699 -41.046 1.00 89.81 184 THR A C 1
ATOM 1473 O O . THR A 1 184 ? 34.197 -3.063 -40.891 1.00 89.81 184 THR A O 1
ATOM 1476 N N . GLU A 1 185 ? 36.384 -3.086 -41.361 1.00 89.12 185 GLU A N 1
ATOM 1477 C CA . GLU A 1 185 ? 36.476 -1.626 -41.563 1.00 89.12 185 GLU A CA 1
ATOM 1478 C C . GLU A 1 185 ? 35.552 -1.129 -42.683 1.00 89.12 185 GLU A C 1
ATOM 1480 O O . GLU A 1 185 ? 34.889 -0.105 -42.535 1.00 89.12 185 GLU A O 1
ATOM 1485 N N . VAL A 1 186 ? 35.445 -1.893 -43.775 1.00 88.81 186 VAL A N 1
ATOM 1486 C CA . VAL A 1 186 ? 34.551 -1.579 -44.900 1.00 88.81 186 VAL A CA 1
ATOM 1487 C C . VAL A 1 186 ? 33.087 -1.597 -44.458 1.00 88.81 186 VAL A C 1
ATOM 1489 O O . VAL A 1 186 ? 32.333 -0.685 -44.799 1.00 88.81 186 VAL A O 1
ATOM 1492 N N . GLY A 1 187 ? 32.691 -2.598 -43.668 1.00 87.81 187 GLY A N 1
ATOM 1493 C CA . GLY A 1 187 ? 31.341 -2.705 -43.116 1.00 87.81 187 GLY A CA 1
ATOM 1494 C C . GLY A 1 187 ? 31.010 -1.579 -42.135 1.00 87.81 187 GLY A C 1
ATOM 1495 O O . GLY A 1 187 ? 29.959 -0.945 -42.240 1.00 87.81 187 GLY A O 1
ATOM 1496 N N . ARG A 1 188 ? 31.953 -1.247 -41.245 1.00 92.88 188 ARG A N 1
ATOM 1497 C CA . ARG A 1 188 ? 31.841 -0.119 -40.306 1.00 92.88 188 ARG A CA 1
ATOM 1498 C C . ARG A 1 188 ? 31.653 1.211 -41.026 1.00 92.88 188 ARG A C 1
ATOM 1500 O O . ARG A 1 188 ? 30.670 1.898 -40.769 1.00 92.88 188 ARG A O 1
ATOM 1507 N N . GLY A 1 189 ? 32.525 1.524 -41.984 1.00 89.75 189 GLY A N 1
ATOM 1508 C CA . GLY A 1 189 ? 32.416 2.751 -42.774 1.00 89.75 189 GLY A CA 1
ATOM 1509 C C . GLY A 1 189 ? 31.186 2.774 -43.688 1.00 89.75 189 GLY A C 1
ATOM 1510 O O . GLY A 1 189 ? 30.719 3.841 -44.081 1.00 89.75 189 GLY A O 1
ATOM 1511 N N . GLY A 1 190 ? 30.643 1.611 -44.060 1.00 91.25 190 GLY A N 1
ATOM 1512 C CA . GLY A 1 190 ? 29.347 1.500 -44.731 1.00 91.25 190 GLY A CA 1
ATOM 1513 C C . GLY A 1 190 ? 28.194 1.916 -43.822 1.00 91.25 190 GLY A C 1
ATOM 1514 O O . GLY A 1 190 ? 27.394 2.766 -44.202 1.00 91.25 190 GLY A O 1
ATOM 1515 N N . PHE A 1 191 ? 28.142 1.359 -42.612 1.00 95.38 191 PHE A N 1
ATOM 1516 C CA . PHE A 1 191 ? 27.094 1.672 -41.646 1.00 95.38 191 PHE A CA 1
ATOM 1517 C C . PHE A 1 191 ? 27.159 3.122 -41.148 1.00 95.38 191 PHE A C 1
ATOM 1519 O O . PHE A 1 191 ? 26.126 3.776 -41.077 1.00 95.38 191 PHE A O 1
ATOM 1526 N N . GLU A 1 192 ? 28.353 3.653 -40.877 1.00 93.88 192 GLU A N 1
ATOM 1527 C CA . GLU A 1 192 ? 28.542 5.042 -40.433 1.00 93.88 192 GLU A CA 1
ATOM 1528 C C . GLU A 1 192 ? 27.985 6.055 -41.443 1.00 93.88 192 GLU A C 1
ATOM 1530 O O . GLU A 1 192 ? 27.302 7.001 -41.060 1.00 93.88 192 GLU A O 1
ATOM 1535 N N . ARG A 1 193 ? 28.183 5.809 -42.746 1.00 92.94 193 ARG A N 1
ATOM 1536 C CA . ARG A 1 193 ? 27.601 6.639 -43.813 1.00 92.94 193 ARG A CA 1
ATOM 1537 C C . ARG A 1 193 ? 26.077 6.587 -43.834 1.00 92.94 193 ARG A C 1
ATOM 1539 O O . ARG A 1 193 ? 25.446 7.618 -44.036 1.00 92.94 193 ARG A O 1
ATOM 1546 N N . VAL A 1 194 ? 25.492 5.405 -43.636 1.00 92.25 194 VAL A N 1
ATOM 1547 C CA . VAL A 1 194 ? 24.029 5.262 -43.594 1.00 92.25 194 VAL A CA 1
ATOM 1548 C C . VAL A 1 194 ? 23.454 5.941 -42.357 1.00 92.25 194 VAL A C 1
ATOM 1550 O O . VAL A 1 194 ? 22.465 6.653 -42.471 1.00 92.25 194 VAL A O 1
ATOM 1553 N N . LEU A 1 195 ? 24.088 5.768 -41.197 1.00 92.25 195 LEU A N 1
ATOM 1554 C CA . LEU A 1 195 ? 23.678 6.431 -39.964 1.00 92.25 195 LEU A CA 1
ATOM 1555 C C . LEU A 1 195 ? 23.759 7.958 -40.094 1.00 92.25 195 LEU A C 1
ATOM 1557 O O . LEU A 1 195 ? 22.823 8.641 -39.697 1.00 92.25 195 LEU A O 1
ATOM 1561 N N . GLY A 1 196 ? 24.836 8.485 -40.684 1.00 90.44 196 GLY A N 1
ATOM 1562 C CA . GLY A 1 196 ? 24.983 9.917 -40.949 1.00 90.44 196 GLY A CA 1
ATOM 1563 C C . GLY A 1 196 ? 23.856 10.460 -41.828 1.00 90.44 196 GLY A C 1
ATOM 1564 O O . GLY A 1 196 ? 23.170 11.390 -41.419 1.00 90.44 196 GLY A O 1
ATOM 1565 N N . ALA A 1 197 ? 23.598 9.821 -42.974 1.00 90.88 197 ALA A N 1
ATOM 1566 C CA . ALA A 1 197 ? 22.507 10.215 -43.869 1.00 90.88 197 ALA A CA 1
ATOM 1567 C C . ALA A 1 197 ? 21.134 10.146 -43.177 1.00 90.88 197 ALA A C 1
ATOM 1569 O O . ALA A 1 197 ? 20.334 11.069 -43.277 1.00 90.88 197 ALA A O 1
ATOM 1570 N N . HIS A 1 198 ? 20.889 9.083 -42.411 1.00 88.56 198 HIS A N 1
ATOM 1571 C CA . HIS A 1 198 ? 19.648 8.876 -41.664 1.00 88.56 198 HIS A CA 1
ATOM 1572 C C . HIS A 1 198 ? 19.385 9.969 -40.614 1.00 88.56 198 HIS A C 1
ATOM 1574 O O . HIS A 1 198 ? 18.244 10.383 -40.411 1.00 88.56 198 HIS A O 1
ATOM 1580 N N . LEU A 1 199 ? 20.433 10.450 -39.939 1.00 87.31 199 LEU A N 1
ATOM 1581 C CA . LEU A 1 199 ? 20.333 11.556 -38.983 1.00 87.31 199 LEU A CA 1
ATOM 1582 C C . LEU A 1 199 ? 20.192 12.915 -39.688 1.00 87.31 199 LEU A C 1
ATOM 1584 O O . LEU A 1 199 ? 19.429 13.762 -39.230 1.00 87.31 199 LEU A O 1
ATOM 1588 N N . GLU A 1 200 ? 20.885 13.118 -40.812 1.00 87.00 200 GLU A N 1
ATOM 1589 C CA . GLU A 1 200 ? 20.771 14.327 -41.643 1.00 87.00 200 GLU A CA 1
ATOM 1590 C C . GLU A 1 200 ? 19.371 14.498 -42.253 1.00 87.00 200 GLU A C 1
ATOM 1592 O O . GLU A 1 200 ? 18.898 15.625 -42.388 1.00 87.00 200 GLU A O 1
ATOM 1597 N N . GLU A 1 201 ? 18.672 13.397 -42.546 1.00 83.81 201 GLU A N 1
ATOM 1598 C CA . GLU A 1 201 ? 17.266 13.382 -42.982 1.00 83.81 201 GLU A CA 1
ATOM 1599 C C . GLU A 1 201 ? 16.274 13.799 -41.875 1.00 83.81 201 GLU A C 1
ATOM 1601 O O . GLU A 1 201 ? 15.065 13.824 -42.096 1.00 83.81 201 GLU A O 1
ATOM 1606 N N . GLY A 1 202 ? 16.762 14.162 -40.685 1.00 78.44 202 GLY A N 1
ATOM 1607 C CA . GLY A 1 202 ? 15.942 14.686 -39.595 1.00 78.44 202 GLY A CA 1
ATOM 1608 C C . GLY A 1 202 ? 15.274 13.604 -38.753 1.00 78.44 202 GLY A C 1
ATOM 1609 O O . GLY A 1 202 ? 14.338 13.895 -38.008 1.00 78.44 202 GLY A O 1
ATOM 1610 N N . CYS A 1 203 ? 15.733 12.352 -38.838 1.00 83.88 203 CYS A N 1
ATOM 1611 C CA . CYS A 1 203 ? 15.215 11.314 -37.963 1.00 83.88 203 CYS A CA 1
ATOM 1612 C C . CYS A 1 203 ? 15.607 11.586 -36.505 1.00 83.88 203 CYS A C 1
ATOM 1614 O O . CYS A 1 203 ? 16.787 11.690 -36.173 1.00 83.88 203 CYS A O 1
ATOM 1616 N N . GLY A 1 204 ? 14.605 11.636 -35.628 1.00 80.19 204 GLY A N 1
ATOM 1617 C CA . GLY A 1 204 ? 14.780 11.697 -34.182 1.00 80.19 204 GLY A CA 1
ATOM 1618 C C . GLY A 1 204 ? 14.649 10.326 -33.516 1.00 80.19 204 GLY A C 1
ATOM 1619 O O . GLY A 1 204 ? 14.067 9.383 -34.070 1.00 80.19 204 GLY A O 1
ATOM 1620 N N . PHE A 1 205 ? 15.163 10.230 -32.290 1.00 82.81 205 PHE A N 1
ATOM 1621 C CA . PHE A 1 205 ? 14.913 9.103 -31.395 1.00 82.81 205 PHE A CA 1
ATOM 1622 C C . PHE A 1 205 ? 13.937 9.519 -30.296 1.00 82.81 205 PHE A C 1
ATOM 1624 O O . PHE A 1 205 ? 14.328 10.020 -29.245 1.00 82.81 205 PHE A O 1
ATOM 1631 N N . GLU A 1 206 ? 12.647 9.324 -30.552 1.00 79.50 206 GLU A N 1
ATOM 1632 C CA . GLU A 1 206 ? 11.568 9.745 -29.656 1.00 79.50 206 GLU A CA 1
ATOM 1633 C C . GLU A 1 206 ? 10.795 8.533 -29.148 1.00 79.50 206 GLU A C 1
ATOM 1635 O O . GLU A 1 206 ? 10.498 7.607 -29.905 1.00 79.50 206 GLU A O 1
ATOM 1640 N N . GLU A 1 207 ? 10.468 8.523 -27.852 1.00 78.75 207 GLU A N 1
ATOM 1641 C CA . GLU A 1 207 ? 9.776 7.399 -27.199 1.00 78.75 207 GLU A CA 1
ATOM 1642 C C . GLU A 1 207 ? 10.474 6.046 -27.435 1.00 78.75 207 GLU A C 1
ATOM 1644 O O . GLU A 1 207 ? 9.826 5.007 -27.561 1.00 78.75 207 GLU A O 1
ATOM 1649 N N . ARG A 1 208 ? 11.811 6.073 -27.509 1.00 76.81 208 ARG A N 1
ATOM 1650 C CA . ARG A 1 208 ? 12.670 4.927 -27.837 1.00 76.81 208 ARG A CA 1
ATOM 1651 C C . ARG A 1 208 ? 12.464 4.342 -29.234 1.00 76.81 208 ARG A C 1
ATOM 1653 O O . ARG A 1 208 ? 12.778 3.182 -29.467 1.00 76.81 208 ARG A O 1
ATOM 1660 N N . LYS A 1 209 ? 11.955 5.130 -30.178 1.00 77.19 209 LYS A N 1
ATOM 1661 C CA . LYS A 1 209 ? 11.748 4.705 -31.563 1.00 77.19 209 LYS A CA 1
ATOM 1662 C C . LYS A 1 209 ? 12.508 5.608 -32.514 1.00 77.19 209 LYS A C 1
ATOM 1664 O O . LYS A 1 209 ? 12.523 6.825 -32.371 1.00 77.19 209 LYS A O 1
ATOM 1669 N N . CYS A 1 210 ? 13.085 4.983 -33.530 1.00 77.38 210 CYS A N 1
ATOM 1670 C CA . CYS A 1 210 ? 13.639 5.663 -34.688 1.00 77.38 210 CYS A CA 1
ATOM 1671 C C . CYS A 1 210 ? 12.481 6.209 -35.544 1.00 77.38 210 CYS A C 1
ATOM 1673 O O . CYS A 1 210 ? 11.820 5.435 -36.239 1.00 77.38 210 CYS A O 1
ATOM 1675 N N . ARG A 1 211 ? 12.194 7.516 -35.464 1.00 73.19 211 ARG A N 1
ATOM 1676 C CA . ARG A 1 211 ? 11.105 8.167 -36.213 1.00 73.19 211 ARG A CA 1
ATOM 1677 C C . ARG A 1 211 ? 11.674 9.226 -37.157 1.00 73.19 211 ARG A C 1
ATOM 1679 O O . ARG A 1 211 ? 12.230 10.219 -36.701 1.00 73.19 211 ARG A O 1
ATOM 1686 N N . GLY A 1 212 ? 11.564 8.989 -38.461 1.00 59.31 212 GLY A N 1
ATOM 1687 C CA . GLY A 1 212 ? 11.800 10.001 -39.495 1.00 59.31 212 GLY A CA 1
ATOM 1688 C C . GLY A 1 212 ? 10.473 10.603 -39.941 1.00 59.31 212 GLY A C 1
ATOM 1689 O O . GLY A 1 212 ? 9.460 9.893 -39.963 1.00 59.31 212 GLY A O 1
ATOM 1690 N N . GLU A 1 213 ? 10.460 11.892 -40.274 1.00 44.97 213 GLU A N 1
ATOM 1691 C CA . GLU A 1 213 ? 9.340 12.472 -41.016 1.00 44.97 213 GLU A CA 1
ATOM 1692 C C . GLU A 1 213 ? 9.217 11.739 -42.365 1.00 44.97 213 GLU A C 1
ATOM 1694 O O . GLU A 1 213 ? 10.208 11.503 -43.053 1.00 44.97 213 GLU A O 1
ATOM 1699 N N . ARG A 1 214 ? 7.999 11.309 -42.708 1.00 40.94 214 ARG A N 1
ATOM 1700 C CA . ARG A 1 214 ? 7.648 10.999 -44.099 1.00 40.94 214 ARG A CA 1
ATOM 1701 C C . ARG A 1 214 ? 7.324 12.289 -44.826 1.00 40.94 214 ARG A C 1
ATOM 1703 O O . ARG A 1 214 ? 6.600 13.099 -44.206 1.00 40.94 214 ARG A O 1
#

Radius of gyration: 29.38 Å; chains: 1; bounding box: 60×34×76 Å

Foldseek 3Di:
DDDDPPCVQAVVDDPQWQAADPVPQDPPVQWDWDPCVVPVVVVVVCCQLAVQPFWDTKIWGHDDPPDDPQHWTWIWTAGPVRWIKIKTFIAGNVRHTDFIWIWTQDPVRDIHGIDGRPCPVVVVVVVLVVCVVVVNNPPDDPDDQLSCLLVPADPLCVVVVDDDRLRSLLRNVCVVVVNFDCPDPVRVVVSVVVSVVLVVQVFDCPPSDGDGDD

Organism: NCBI:txid1160509

Sequence (214 aa):
MPRFRDQHLNSHLPPDLILPTDAKIPPLTQYRTLNLQTNPDPKRFIEELWHINDITTILAPIPNRRRSPYEPDVYLIHTSHRTTYEYTCCTTTSLDPGTHLLREVLPDGERGAWTEGPFLKEMMEKEAKALIDAGWGSGYKPLTEMEHAEIMGAKELRWLGLGGDEKCHAGVLWIMMGKPEVGTEVGRGGFERVLGAHLEEGCGFEERKCRGER

pLDDT: mean 85.01, std 11.94, range [33.91, 96.75]